Protein AF-A0A9P7K876-F1 (afdb_monomer_lite)

pLDDT: mean 76.87, std 17.09, range [45.78, 97.44]

Organism: NCBI:txid117018

Secondary structure (DSSP, 8-state):
--PPPPP-PPPP-----PPPTHHHHHHHHHHHHHHHHHHHHHHHHHHHHHHHHHHHHHHHHHHHHHT----PPPPP---------------------TTTTTTTTTS------TTTHHHHHHHHHHHHHHS-TTTSSSHHHHHHHHHHT--STHHHHHHHHHHHH-GGG-SSHHHHHHHHHHHHS---HHHHHHHHHHHHTT-

Foldseek 3Di:
DDDDDDDDDDDDDPPPDDPDPVVVVVVVVVVVVVVVVVVVVVVVVVVVVVVVVVVVVVVVVVVVVVVPDDDDDDDDDDDDDDDDDDDPDPPPPDPDPPPVCVVLVPLDLPAQALVCLVVLVVSLVVVCVPDDCVQPVDQLSSQVVSLVSPPDDPSVVVSVVCVVVDSVVAPHNVSVSVVSCVVSNPVPVVVVVVVVVVVVVVD

Structure (mmCIF, N/CA/C/O backbone):
data_AF-A0A9P7K876-F1
#
_entry.id   AF-A0A9P7K876-F1
#
loop_
_atom_site.group_PDB
_atom_site.id
_atom_site.type_symbol
_atom_site.label_atom_id
_atom_site.label_alt_id
_atom_site.label_comp_id
_atom_site.label_asym_id
_atom_site.label_entity_id
_atom_site.label_seq_id
_atom_site.pdbx_PDB_ins_code
_atom_site.Cartn_x
_atom_site.Cartn_y
_atom_site.Cartn_z
_atom_site.occupancy
_atom_site.B_iso_or_equiv
_atom_site.auth_seq_id
_atom_site.auth_comp_id
_atom_site.auth_asym_id
_atom_site.auth_atom_id
_atom_site.pdbx_PDB_model_num
ATOM 1 N N . MET A 1 1 ? 46.609 4.537 -65.372 1.00 50.66 1 MET A N 1
ATOM 2 C CA . MET A 1 1 ? 45.183 4.155 -65.436 1.00 50.66 1 MET A CA 1
ATOM 3 C C . MET A 1 1 ? 44.858 3.323 -64.207 1.00 50.66 1 MET A C 1
ATOM 5 O O . MET A 1 1 ? 45.493 2.292 -64.030 1.00 50.66 1 MET A O 1
ATOM 9 N N . PRO A 1 2 ? 43.969 3.806 -63.329 1.00 48.28 2 PRO A N 1
ATOM 10 C CA . PRO A 1 2 ? 42.896 2.932 -62.858 1.00 48.28 2 PRO A CA 1
ATOM 11 C C . PRO A 1 2 ? 41.516 3.607 -62.871 1.00 48.28 2 PRO A C 1
ATOM 13 O O . PRO A 1 2 ? 41.385 4.803 -63.116 1.00 48.28 2 PRO A O 1
ATOM 16 N N . ALA A 1 3 ? 40.509 2.753 -62.711 1.00 50.06 3 ALA A N 1
ATOM 17 C CA . ALA A 1 3 ? 39.148 2.865 -63.202 1.00 50.06 3 ALA A CA 1
ATOM 18 C C . ALA A 1 3 ? 38.227 3.834 -62.446 1.00 50.06 3 ALA A C 1
ATOM 20 O O . ALA A 1 3 ? 38.342 4.066 -61.247 1.00 50.06 3 ALA A O 1
ATOM 21 N N . ASN A 1 4 ? 37.268 4.313 -63.234 1.00 52.28 4 ASN A N 1
ATOM 22 C CA . ASN A 1 4 ? 36.068 5.069 -62.907 1.00 52.28 4 ASN A CA 1
ATOM 23 C C . ASN A 1 4 ? 35.190 4.369 -61.839 1.00 52.28 4 ASN A C 1
ATOM 25 O O . ASN A 1 4 ? 35.078 3.140 -61.871 1.00 52.28 4 ASN A O 1
ATOM 29 N N . PRO A 1 5 ? 34.501 5.122 -60.963 1.00 63.25 5 PRO A N 1
ATOM 30 C CA . PRO A 1 5 ? 33.480 4.590 -60.063 1.00 63.25 5 PRO A CA 1
ATOM 31 C C . PRO A 1 5 ? 32.187 4.242 -60.821 1.00 63.25 5 PRO A C 1
ATOM 33 O O . PRO A 1 5 ? 31.779 4.957 -61.737 1.00 63.25 5 PRO A O 1
ATOM 36 N N . SER A 1 6 ? 31.538 3.139 -60.434 1.00 59.31 6 SER A N 1
ATOM 37 C CA . SER A 1 6 ? 30.211 2.760 -60.945 1.00 59.31 6 SER A CA 1
ATOM 38 C C . SER A 1 6 ? 29.076 3.393 -60.128 1.00 59.31 6 SER A C 1
ATOM 40 O O . SER A 1 6 ? 29.271 3.661 -58.940 1.00 59.31 6 SER A O 1
ATOM 42 N N . PRO A 1 7 ? 27.900 3.629 -60.742 1.00 61.78 7 PRO A N 1
ATOM 43 C CA . PRO A 1 7 ? 26.868 4.509 -60.217 1.00 61.78 7 PRO A CA 1
ATOM 44 C C . PRO A 1 7 ? 25.672 3.768 -59.594 1.00 61.78 7 PRO A C 1
ATOM 46 O O . PRO A 1 7 ? 25.288 2.684 -60.022 1.00 61.78 7 PRO A O 1
ATOM 49 N N . SER A 1 8 ? 25.045 4.467 -58.646 1.00 55.16 8 SER A N 1
ATOM 50 C CA . SER A 1 8 ? 23.591 4.593 -58.465 1.00 55.16 8 SER A CA 1
ATOM 51 C C . SER A 1 8 ? 22.750 3.338 -58.203 1.00 55.16 8 SER A C 1
ATOM 53 O O . SER A 1 8 ? 22.217 2.711 -59.115 1.00 55.16 8 SER A O 1
ATOM 55 N N . THR A 1 9 ? 22.453 3.116 -56.922 1.00 67.69 9 THR A N 1
ATOM 56 C CA . THR A 1 9 ? 21.212 2.461 -56.483 1.00 67.69 9 THR A CA 1
ATOM 57 C C . THR A 1 9 ? 20.106 3.526 -56.386 1.00 67.69 9 THR A C 1
ATOM 59 O O . THR A 1 9 ? 20.330 4.551 -55.735 1.00 67.69 9 THR A O 1
ATOM 62 N N . PRO A 1 10 ? 18.930 3.349 -57.014 1.00 60.34 10 PRO A N 1
ATOM 63 C CA . PRO A 1 10 ? 17.834 4.304 -56.898 1.00 60.34 10 PRO A CA 1
ATOM 64 C C . PRO A 1 10 ? 17.203 4.213 -55.502 1.00 60.34 10 PRO A C 1
ATOM 66 O O . PRO A 1 10 ? 16.763 3.147 -55.072 1.00 60.34 10 PRO A O 1
ATOM 69 N N . MET A 1 11 ? 17.174 5.347 -54.798 1.00 57.00 11 MET A N 1
ATOM 70 C CA . MET A 1 11 ? 16.378 5.547 -53.588 1.00 57.00 11 MET A CA 1
ATOM 71 C C . MET A 1 11 ? 14.902 5.312 -53.920 1.00 57.00 11 MET A C 1
ATOM 73 O O . MET A 1 11 ? 14.339 5.989 -54.778 1.00 57.00 11 MET A O 1
ATOM 77 N N . ALA A 1 12 ? 14.293 4.346 -53.237 1.00 57.62 12 ALA A N 1
ATOM 78 C CA . ALA A 1 12 ? 12.853 4.175 -53.226 1.00 57.62 12 ALA A CA 1
ATOM 79 C C . ALA A 1 12 ? 12.213 5.384 -52.529 1.00 57.62 12 ALA A C 1
ATOM 81 O O . ALA A 1 12 ? 12.561 5.722 -51.399 1.00 57.62 12 ALA A O 1
ATOM 82 N N . ASP A 1 13 ? 11.303 6.024 -53.251 1.00 53.28 13 ASP A N 1
ATOM 83 C CA . ASP A 1 13 ? 10.469 7.142 -52.832 1.00 53.28 13 ASP A CA 1
ATOM 84 C C . ASP A 1 13 ? 9.472 6.661 -51.755 1.00 53.28 13 ASP A C 1
ATOM 86 O O . ASP A 1 13 ? 8.614 5.822 -52.059 1.00 53.28 13 ASP A O 1
ATOM 90 N N . PRO A 1 14 ? 9.564 7.106 -50.486 1.00 60.50 14 PRO A N 1
ATOM 91 C CA . PRO A 1 14 ? 8.547 6.800 -49.500 1.00 60.50 14 PRO A CA 1
ATOM 92 C C . PRO A 1 14 ? 7.361 7.719 -49.776 1.00 60.50 14 PRO A C 1
ATOM 94 O O . PRO A 1 14 ? 7.312 8.866 -49.333 1.00 60.50 14 PRO A O 1
ATOM 97 N N . THR A 1 15 ? 6.390 7.198 -50.522 1.00 55.06 15 THR A N 1
ATOM 98 C CA . THR A 1 15 ? 5.089 7.835 -50.703 1.00 55.06 15 THR A CA 1
ATOM 99 C C . THR A 1 15 ? 4.467 8.035 -49.320 1.00 55.06 15 THR A C 1
ATOM 101 O O . THR A 1 15 ? 3.945 7.107 -48.703 1.00 55.06 15 THR A O 1
ATOM 104 N N . LEU A 1 16 ? 4.594 9.260 -48.812 1.00 48.12 16 LEU A N 1
ATOM 105 C CA . LEU A 1 16 ? 4.068 9.719 -47.538 1.00 48.12 16 LEU A CA 1
ATOM 106 C C . LEU A 1 16 ? 2.538 9.631 -47.605 1.00 48.12 16 LEU A C 1
ATOM 108 O O . LEU A 1 16 ? 1.862 10.519 -48.127 1.00 48.12 16 LEU A O 1
ATOM 112 N N . ALA A 1 17 ? 1.987 8.517 -47.125 1.00 57.12 17 ALA A N 1
ATOM 113 C CA . ALA A 1 17 ? 0.556 8.348 -46.961 1.00 57.12 17 ALA A CA 1
ATOM 114 C C . ALA A 1 17 ? 0.057 9.420 -45.983 1.00 57.12 17 ALA A C 1
ATOM 116 O O . ALA A 1 17 ? 0.370 9.401 -44.794 1.00 57.12 17 ALA A O 1
ATOM 117 N N . LYS A 1 18 ? -0.697 10.387 -46.510 1.00 52.25 18 LYS A N 1
ATOM 118 C CA . LYS A 1 18 ? -1.357 11.435 -45.732 1.00 52.25 18 LYS A CA 1
ATOM 119 C C . LYS A 1 18 ? -2.275 10.762 -44.697 1.00 52.25 18 LYS A C 1
ATOM 121 O O . LYS A 1 18 ? -3.202 10.061 -45.112 1.00 52.25 18 LYS A O 1
ATOM 126 N N . PRO A 1 19 ? -2.043 10.928 -43.382 1.00 51.62 19 PRO A N 1
ATOM 127 C CA . PRO A 1 19 ? -2.882 10.298 -42.375 1.00 51.62 19 PRO A CA 1
ATOM 128 C C . PRO A 1 19 ? -4.319 10.813 -42.500 1.00 51.62 19 PRO A C 1
ATOM 130 O O . PRO A 1 19 ? -4.571 12.008 -42.661 1.00 51.62 19 PRO A O 1
ATOM 133 N N . SER A 1 20 ? -5.254 9.865 -42.487 1.00 55.47 20 SER A N 1
ATOM 134 C CA . SER A 1 20 ? -6.693 10.091 -42.584 1.00 55.47 20 SER A CA 1
ATOM 135 C C . SER A 1 20 ? -7.169 11.066 -41.500 1.00 55.47 20 SER A C 1
ATOM 137 O O . SER A 1 20 ? -6.994 10.826 -40.305 1.00 55.47 20 SER A O 1
ATOM 139 N N . SER A 1 21 ? -7.804 12.154 -41.940 1.00 58.53 21 SER A N 1
ATOM 140 C CA . SER A 1 21 ? -8.267 13.291 -41.131 1.00 58.53 21 SER A CA 1
ATOM 141 C C . SER A 1 21 ? -9.242 12.930 -39.997 1.00 58.53 21 SER A C 1
ATOM 143 O O . SER A 1 21 ? -9.485 13.764 -39.137 1.00 58.53 21 SER A O 1
ATOM 145 N N . GLY A 1 22 ? -9.785 11.707 -39.954 1.00 59.81 22 GLY A N 1
ATOM 146 C CA . GLY A 1 22 ? -10.747 11.282 -38.928 1.00 59.81 22 GLY A CA 1
ATOM 147 C C . GLY A 1 22 ? -10.134 10.796 -37.607 1.00 59.81 22 GLY A C 1
ATOM 148 O O . GLY A 1 22 ? -10.858 10.625 -36.629 1.00 59.81 22 GLY A O 1
ATOM 149 N N . SER A 1 23 ? -8.816 10.560 -37.548 1.00 61.31 23 SER A N 1
ATOM 150 C CA . SER A 1 23 ? -8.158 10.113 -36.306 1.00 61.31 23 SER A CA 1
ATOM 151 C C . SER A 1 23 ? -7.912 11.258 -35.319 1.00 61.31 23 SER A C 1
ATOM 153 O O . SER A 1 23 ? -7.862 11.021 -34.114 1.00 61.31 23 SER A O 1
ATOM 155 N N . SER A 1 24 ? -7.764 12.491 -35.815 1.00 72.56 24 SER A N 1
ATOM 156 C CA . SER A 1 24 ? -7.455 13.650 -34.971 1.00 72.56 24 SER A CA 1
ATOM 157 C C . SER A 1 24 ? -8.668 14.118 -34.162 1.00 72.56 24 SER A C 1
ATOM 159 O O . SER A 1 24 ? -8.501 14.515 -33.015 1.00 72.56 24 SER A O 1
ATOM 161 N N . ASP A 1 25 ? -9.882 14.023 -34.712 1.00 82.44 25 ASP A N 1
ATOM 162 C CA . ASP A 1 25 ? -11.104 14.473 -34.027 1.00 82.44 25 ASP A CA 1
ATOM 163 C C . ASP A 1 25 ? -11.436 13.621 -32.795 1.00 82.44 25 ASP A C 1
ATOM 165 O O . ASP A 1 25 ? -11.847 14.146 -31.763 1.00 82.44 25 ASP A O 1
ATOM 169 N N . LYS A 1 26 ? -11.202 12.305 -32.862 1.00 83.81 26 LYS A N 1
ATOM 170 C CA . LYS A 1 26 ? -11.415 11.405 -31.715 1.00 83.81 26 LYS A CA 1
ATOM 171 C C . LYS A 1 26 ? -10.420 11.663 -30.586 1.00 83.81 26 LYS A C 1
ATOM 173 O O . LYS A 1 26 ? -10.800 11.603 -29.421 1.00 83.81 26 LYS A O 1
ATOM 178 N N . ALA A 1 27 ? -9.166 11.963 -30.928 1.00 82.00 27 ALA A N 1
ATOM 179 C CA . ALA A 1 27 ? -8.147 12.315 -29.944 1.00 82.00 27 ALA A CA 1
ATOM 180 C C . ALA A 1 27 ? -8.507 13.622 -29.220 1.00 82.00 27 ALA A C 1
ATOM 182 O O . ALA A 1 27 ? -8.431 13.685 -27.996 1.00 82.00 27 ALA A O 1
ATOM 183 N N . TRP A 1 28 ? -8.992 14.626 -29.958 1.00 85.19 28 TRP A N 1
ATOM 184 C CA . TRP A 1 28 ? -9.477 15.875 -29.369 1.00 85.19 28 TRP A CA 1
ATOM 185 C C . TRP A 1 28 ? -10.688 15.672 -28.457 1.00 85.19 28 TRP A C 1
ATOM 187 O O . TRP A 1 28 ? -10.707 16.207 -27.353 1.00 85.19 28 TRP A O 1
ATOM 197 N N . GLN A 1 29 ? -11.665 14.854 -28.860 1.00 91.50 29 GLN A N 1
ATOM 198 C CA . GLN A 1 29 ? -12.810 14.525 -28.001 1.00 91.50 29 GLN A CA 1
ATOM 199 C C . GLN A 1 29 ? -12.387 13.811 -26.709 1.00 91.50 29 GLN A C 1
ATOM 201 O O . GLN A 1 29 ? -12.929 14.108 -25.647 1.00 91.50 29 GLN A O 1
ATOM 206 N N . HIS A 1 30 ? -11.398 12.915 -26.778 1.00 85.06 30 HIS A N 1
ATOM 207 C CA . HIS A 1 30 ? -10.848 12.256 -25.592 1.00 85.06 30 HIS A CA 1
ATOM 208 C C . HIS A 1 30 ? -10.165 13.237 -24.637 1.00 85.06 30 HIS A C 1
ATOM 210 O O . HIS A 1 30 ? -10.374 13.142 -23.431 1.00 85.06 30 HIS A O 1
ATOM 216 N N . LEU A 1 31 ? -9.384 14.190 -25.154 1.00 88.00 31 LEU A N 1
ATOM 217 C CA . LEU A 1 31 ? -8.730 15.204 -24.321 1.00 88.00 31 LEU A CA 1
ATOM 218 C C . LEU A 1 31 ? -9.750 16.084 -23.590 1.00 88.00 31 LEU A C 1
ATOM 220 O O . LEU A 1 31 ? -9.612 16.301 -22.390 1.00 88.00 31 LEU A O 1
ATOM 224 N N . VAL A 1 32 ? -10.812 16.509 -24.280 1.00 93.44 32 VAL A N 1
ATOM 225 C CA . VAL A 1 32 ? -11.899 17.291 -23.668 1.00 93.44 32 VAL A CA 1
ATOM 226 C C . VAL A 1 32 ? -12.630 16.484 -22.588 1.00 93.44 32 VAL A C 1
ATOM 228 O O . VAL A 1 32 ? -12.950 17.017 -21.531 1.00 93.44 32 VAL A O 1
ATOM 231 N N . ALA A 1 33 ? -12.863 15.187 -22.812 1.00 91.88 33 ALA A N 1
ATOM 232 C CA . ALA A 1 33 ? -13.479 14.322 -21.806 1.00 91.88 33 ALA A CA 1
ATOM 233 C C . ALA A 1 33 ? -12.597 14.154 -20.555 1.00 91.88 33 ALA A C 1
ATOM 235 O O . ALA A 1 33 ? -13.112 14.127 -19.439 1.00 91.88 33 ALA A O 1
ATOM 236 N N . ILE A 1 34 ? -11.273 14.072 -20.725 1.00 89.25 34 ILE A N 1
ATOM 237 C CA . ILE A 1 34 ? -10.325 14.009 -19.604 1.00 89.25 34 ILE A CA 1
ATOM 238 C C . ILE A 1 34 ? -10.363 15.313 -18.798 1.00 89.25 34 ILE A C 1
ATOM 240 O O . ILE A 1 34 ? -10.452 15.262 -17.575 1.00 89.25 34 ILE A O 1
ATOM 244 N N . GLU A 1 35 ? -10.348 16.469 -19.463 1.00 92.25 35 GLU A N 1
ATOM 245 C CA . GLU A 1 35 ? -10.428 17.775 -18.798 1.00 92.25 35 GLU A CA 1
ATOM 246 C C . GLU A 1 35 ? -11.730 17.928 -17.996 1.00 92.25 35 GLU A C 1
ATOM 248 O O . GLU A 1 35 ? -11.702 18.346 -16.837 1.00 92.25 35 GLU A O 1
ATOM 253 N N . GLN A 1 36 ? -12.858 17.490 -18.564 1.00 93.50 36 GLN A N 1
ATOM 254 C CA . GLN A 1 36 ? -14.143 17.491 -17.868 1.00 93.50 36 GLN A CA 1
ATOM 255 C C . GLN A 1 36 ? -14.122 16.587 -16.623 1.00 93.50 36 GLN A C 1
ATOM 257 O O . GLN A 1 36 ? -14.559 17.013 -15.555 1.00 93.50 36 GLN A O 1
ATOM 262 N N . ASN A 1 37 ? -13.548 15.382 -16.725 1.00 91.88 37 ASN A N 1
ATOM 263 C CA . ASN A 1 37 ? -13.410 14.472 -15.584 1.00 91.88 37 ASN A CA 1
ATOM 264 C C . ASN A 1 37 ? -12.551 15.073 -14.461 1.00 91.88 37 ASN A C 1
ATOM 266 O O . ASN A 1 37 ? -12.882 14.915 -13.286 1.00 91.88 37 ASN A O 1
ATOM 270 N N . PHE A 1 38 ? -11.466 15.778 -14.800 1.00 92.75 38 PHE A N 1
ATOM 271 C CA . PHE A 1 38 ? -10.642 16.476 -13.810 1.00 92.75 38 PHE A CA 1
ATOM 272 C C . PHE A 1 38 ? -11.420 17.586 -13.101 1.00 92.75 38 PHE A C 1
ATOM 274 O O . PHE A 1 38 ? -11.319 17.726 -11.881 1.00 92.75 38 PHE A O 1
ATOM 281 N N . GLN A 1 39 ? -12.225 18.348 -13.843 1.00 92.88 39 GLN A N 1
ATOM 282 C CA . GLN A 1 39 ? -13.047 19.402 -13.261 1.00 92.88 39 GLN A CA 1
ATOM 283 C C . GLN A 1 39 ? -14.122 18.835 -12.323 1.00 92.88 39 GLN A C 1
ATOM 285 O O . GLN A 1 39 ? -14.342 19.374 -11.236 1.00 92.88 39 GLN A O 1
ATOM 290 N N . ASP A 1 40 ? -14.759 17.729 -12.706 1.00 92.31 40 ASP A N 1
ATOM 291 C CA . ASP A 1 40 ? -15.761 17.057 -11.880 1.00 92.31 40 ASP A CA 1
ATOM 292 C C . ASP A 1 40 ? -15.139 16.474 -10.602 1.00 92.31 40 ASP A C 1
ATOM 294 O O . ASP A 1 40 ? -15.709 16.615 -9.516 1.00 92.31 40 ASP A O 1
ATOM 298 N N . LEU A 1 41 ? -13.932 15.907 -10.698 1.00 92.69 41 LEU A N 1
ATOM 299 C CA . LEU A 1 41 ? -13.184 15.414 -9.541 1.00 92.69 41 LEU A CA 1
ATOM 300 C C . LEU A 1 41 ? -12.803 16.549 -8.579 1.00 92.69 41 LEU A C 1
ATOM 302 O O . LEU A 1 41 ? -12.988 16.415 -7.368 1.00 92.69 41 LEU A O 1
ATOM 306 N N . ALA A 1 42 ? -12.345 17.691 -9.099 1.00 91.25 42 ALA A N 1
ATOM 307 C CA . ALA A 1 42 ? -12.027 18.867 -8.287 1.00 91.25 42 ALA A CA 1
ATOM 308 C C . ALA A 1 42 ? -13.266 19.414 -7.550 1.00 91.25 42 ALA A C 1
ATOM 310 O O . ALA A 1 42 ? -13.200 19.783 -6.370 1.00 91.25 42 ALA A O 1
ATOM 311 N N . ASN A 1 43 ? -14.423 19.415 -8.217 1.00 93.00 43 ASN A N 1
ATOM 312 C CA . ASN A 1 43 ? -15.691 19.811 -7.608 1.00 93.00 43 ASN A CA 1
ATOM 313 C C . ASN A 1 43 ? -16.109 18.831 -6.498 1.00 93.00 43 ASN A C 1
ATOM 315 O O . ASN A 1 43 ? -16.509 19.262 -5.413 1.00 93.00 43 ASN A O 1
ATOM 319 N N . ALA A 1 44 ? -15.970 17.522 -6.735 1.00 90.62 44 ALA A N 1
ATOM 320 C CA . ALA A 1 44 ? -16.266 16.493 -5.741 1.00 90.62 44 ALA A CA 1
ATOM 321 C C . ALA A 1 44 ? -15.358 16.614 -4.505 1.00 90.62 44 ALA A C 1
ATOM 323 O O . ALA A 1 44 ? -15.854 16.593 -3.378 1.00 90.62 44 ALA A O 1
ATOM 324 N N . GLN A 1 45 ? -14.054 16.832 -4.705 1.00 90.06 45 GLN A N 1
ATOM 325 C CA . GLN A 1 45 ? -13.088 17.026 -3.621 1.00 90.06 45 GLN A CA 1
ATOM 326 C C . GLN A 1 45 ? -13.401 18.273 -2.781 1.00 90.06 45 GLN A C 1
ATOM 328 O O . GLN A 1 45 ? -13.293 18.260 -1.548 1.00 90.06 45 GLN A O 1
ATOM 333 N N . THR A 1 46 ? -13.829 19.355 -3.434 1.00 92.38 46 THR A N 1
ATOM 334 C CA . THR A 1 46 ? -14.260 20.577 -2.744 1.00 92.38 46 THR A CA 1
ATOM 335 C C . THR A 1 46 ? -15.480 20.290 -1.869 1.00 92.38 46 THR A C 1
ATOM 337 O O . THR A 1 46 ? -15.473 20.623 -0.684 1.00 92.38 46 THR A O 1
ATOM 340 N N . ALA A 1 47 ? -16.484 19.587 -2.403 1.00 92.38 47 ALA A N 1
ATOM 341 C CA . ALA A 1 47 ? -17.688 19.226 -1.658 1.00 92.38 47 ALA A CA 1
ATOM 342 C C . ALA A 1 47 ? -17.381 18.344 -0.434 1.00 92.38 47 ALA A C 1
ATOM 344 O O . ALA A 1 47 ? -17.892 18.606 0.657 1.00 92.38 47 ALA A O 1
ATOM 345 N N . THR A 1 48 ? -16.505 17.342 -0.577 1.00 90.31 48 THR A N 1
ATOM 346 C CA . THR A 1 48 ? -16.087 16.497 0.553 1.00 90.31 48 THR A CA 1
ATOM 347 C C . THR A 1 48 ? -15.332 17.291 1.611 1.00 90.31 48 THR A C 1
ATOM 349 O O . THR A 1 48 ? -15.558 17.095 2.802 1.00 90.31 48 THR A O 1
ATOM 352 N N . THR A 1 49 ? -14.479 18.230 1.198 1.00 91.19 49 THR A N 1
ATOM 353 C CA . THR A 1 49 ? -13.713 19.065 2.133 1.00 91.19 49 THR A CA 1
ATOM 354 C C . THR A 1 49 ? -14.639 19.969 2.944 1.00 91.19 49 THR A C 1
ATOM 356 O O . THR A 1 49 ? -14.497 20.062 4.162 1.00 91.19 49 THR A O 1
ATOM 359 N N . THR A 1 50 ? -15.636 20.582 2.299 1.00 93.00 50 THR A N 1
ATOM 360 C CA . THR A 1 50 ? -16.647 21.392 2.992 1.00 93.00 50 THR A CA 1
ATOM 361 C C . THR A 1 50 ? -17.472 20.553 3.968 1.00 93.00 50 THR A C 1
ATOM 363 O O . THR A 1 50 ? -17.698 20.988 5.094 1.00 93.00 50 THR A O 1
ATOM 366 N N . ALA A 1 51 ? -17.868 19.333 3.589 1.00 91.38 51 ALA A N 1
ATOM 367 C CA . ALA A 1 51 ? -18.606 18.437 4.480 1.00 91.38 51 ALA A CA 1
ATOM 368 C C . ALA A 1 51 ? -17.788 18.043 5.726 1.00 91.38 51 ALA A C 1
ATOM 370 O O . ALA A 1 51 ? -18.314 18.036 6.837 1.00 91.38 51 ALA A O 1
ATOM 371 N N . ILE A 1 52 ? -16.490 17.763 5.563 1.00 91.25 52 ILE A N 1
ATOM 372 C CA . ILE A 1 52 ? -15.589 17.452 6.685 1.00 91.25 52 ILE A CA 1
ATOM 373 C C . ILE A 1 52 ? -15.439 18.662 7.617 1.00 91.25 52 ILE A C 1
ATOM 375 O O . ILE A 1 52 ? -15.469 18.508 8.840 1.00 91.25 52 ILE A O 1
ATOM 379 N N . GLN A 1 53 ? -15.302 19.869 7.061 1.00 91.50 53 GLN A N 1
ATOM 380 C CA . GLN A 1 53 ? -15.214 21.094 7.858 1.00 91.50 53 GLN A CA 1
ATOM 381 C C . GLN A 1 53 ? -16.494 21.341 8.664 1.00 91.50 53 GLN A C 1
ATOM 383 O O . GLN A 1 53 ? -16.402 21.681 9.842 1.00 91.50 53 GLN A O 1
ATOM 388 N N . ASP A 1 54 ? -17.670 21.114 8.074 1.00 92.94 54 ASP A N 1
ATOM 389 C CA . ASP A 1 54 ? -18.951 21.277 8.770 1.00 92.94 54 ASP A CA 1
ATOM 390 C C . ASP A 1 54 ? -19.104 20.278 9.929 1.00 92.94 54 ASP A C 1
ATOM 392 O O . ASP A 1 54 ? -19.423 20.662 11.054 1.00 92.94 54 ASP A O 1
ATOM 396 N N . LEU A 1 55 ? -18.756 19.005 9.704 1.00 92.75 55 LEU A N 1
ATOM 397 C CA . LEU A 1 55 ? -18.737 17.992 10.766 1.00 92.75 55 LEU A CA 1
ATOM 398 C C . LEU A 1 55 ? -17.758 18.348 11.892 1.00 92.75 55 LEU A C 1
ATOM 400 O O . LEU A 1 55 ? -18.055 18.133 13.068 1.00 92.75 55 LEU A O 1
ATOM 404 N N . THR A 1 56 ? -16.603 18.916 11.544 1.00 92.81 56 THR A N 1
ATOM 405 C CA . THR A 1 56 ? -15.606 19.354 12.530 1.00 92.81 56 THR A CA 1
ATOM 406 C C . THR A 1 56 ? -16.166 20.463 13.425 1.00 92.81 56 THR A C 1
ATOM 408 O O . THR A 1 56 ? -15.993 20.411 14.643 1.00 92.81 56 THR A O 1
ATOM 411 N N . TRP A 1 57 ? -16.890 21.428 12.850 1.00 91.44 57 TRP A N 1
ATOM 412 C CA . TRP A 1 57 ? -17.566 22.477 13.617 1.00 91.44 57 TRP A CA 1
ATOM 413 C C . TRP A 1 57 ? -18.672 21.926 14.521 1.00 91.44 57 TRP A C 1
ATOM 415 O O . TRP A 1 57 ? -18.722 22.275 15.700 1.00 91.44 57 TRP A O 1
ATOM 425 N N . GLN A 1 58 ? -19.498 21.000 14.026 1.00 90.75 58 GLN A N 1
ATOM 426 C CA . GLN A 1 58 ? -20.557 20.375 14.831 1.00 90.75 58 GLN A CA 1
ATOM 427 C C . GLN A 1 58 ? -20.002 19.614 16.048 1.00 90.75 58 GLN A C 1
ATOM 429 O O . GLN A 1 58 ? -20.584 19.653 17.135 1.00 90.75 58 GLN A O 1
ATOM 434 N N . LEU A 1 59 ? -18.856 18.944 15.896 1.00 90.50 59 LEU A N 1
ATOM 435 C CA . LEU A 1 59 ? -18.184 18.260 17.004 1.00 90.50 59 LEU A CA 1
ATOM 436 C C . LEU A 1 59 ? -17.632 19.240 18.049 1.00 90.50 59 LEU A C 1
ATOM 438 O O . LEU A 1 59 ? -17.714 18.959 19.248 1.00 90.50 59 LEU A O 1
ATOM 442 N N . ALA A 1 60 ? -17.108 20.392 17.622 1.00 88.56 60 ALA A N 1
ATOM 443 C CA . ALA A 1 60 ? -16.628 21.432 18.533 1.00 88.56 60 ALA A CA 1
ATOM 444 C C . ALA A 1 60 ? -17.771 22.037 19.375 1.00 88.56 60 ALA A C 1
ATOM 446 O O . ALA A 1 60 ? -17.614 22.242 20.586 1.00 88.56 60 ALA A O 1
ATOM 447 N N . ASP A 1 61 ? -18.943 22.247 18.773 1.00 86.25 61 ASP A N 1
ATOM 448 C CA . ASP A 1 61 ? -20.132 22.735 19.480 1.00 86.25 61 ASP A CA 1
ATOM 449 C C . ASP A 1 61 ? -20.649 21.714 20.507 1.00 86.25 61 ASP A C 1
ATOM 451 O O . ASP A 1 61 ? -20.944 22.070 21.653 1.00 86.25 61 ASP A O 1
ATOM 455 N N . LEU A 1 62 ? -20.682 20.424 20.151 1.00 83.75 62 LEU A N 1
ATOM 456 C CA . LEU A 1 62 ? -21.058 19.344 21.072 1.00 83.75 62 LEU A CA 1
ATOM 457 C C . LEU A 1 62 ? -20.097 19.225 22.262 1.00 83.75 62 LEU A C 1
ATOM 459 O O . LEU A 1 62 ? -20.543 19.065 23.401 1.00 83.75 62 LEU A O 1
ATOM 463 N N . ALA A 1 63 ? -18.789 19.341 22.023 1.00 83.56 63 ALA A N 1
ATOM 464 C CA . ALA A 1 63 ? -17.789 19.331 23.090 1.00 83.56 63 ALA A CA 1
ATOM 465 C C . ALA A 1 63 ? -17.990 20.503 24.070 1.00 83.56 63 ALA A C 1
ATOM 467 O O . ALA A 1 63 ? -17.878 20.336 25.287 1.00 83.56 63 ALA A O 1
ATOM 468 N N . THR A 1 64 ? -18.357 21.676 23.550 1.00 79.56 64 THR A N 1
ATOM 469 C CA . THR A 1 64 ? -18.636 22.872 24.359 1.00 79.56 64 THR A CA 1
ATOM 470 C C . THR A 1 64 ? -19.921 22.717 25.184 1.00 79.56 64 THR A C 1
ATOM 472 O O . THR A 1 64 ? -19.959 23.094 26.360 1.00 79.56 64 THR A O 1
ATOM 475 N N . ALA A 1 65 ? -20.958 22.097 24.612 1.00 77.31 65 ALA A N 1
ATOM 476 C CA . ALA A 1 65 ? -22.204 21.803 25.319 1.00 77.31 65 ALA A CA 1
ATOM 477 C C . ALA A 1 65 ? -22.000 20.818 26.487 1.00 77.31 65 ALA A C 1
ATOM 479 O O . ALA A 1 65 ? -22.575 21.008 27.558 1.00 77.31 65 ALA A O 1
ATOM 480 N N . LEU A 1 66 ? -21.144 19.804 26.319 1.00 77.50 66 LEU A N 1
ATOM 481 C CA . LEU A 1 66 ? -20.868 18.795 27.351 1.00 77.50 66 LEU A CA 1
ATOM 482 C C . LEU A 1 66 ? -20.035 19.326 28.528 1.00 77.50 66 LEU A C 1
ATOM 484 O O . LEU A 1 66 ? -20.246 18.897 29.660 1.00 77.50 66 LEU A O 1
ATOM 488 N N . ASN A 1 67 ? -19.134 20.285 28.296 1.00 72.31 67 ASN A N 1
ATOM 489 C CA . ASN A 1 67 ? -18.327 20.896 29.362 1.00 72.31 67 ASN A CA 1
ATOM 490 C C . ASN A 1 67 ? -19.079 21.950 30.190 1.00 72.31 67 ASN A C 1
ATOM 492 O O . ASN A 1 67 ? -18.562 22.439 31.195 1.00 72.31 67 ASN A O 1
ATOM 496 N N . SER A 1 68 ? -20.312 22.281 29.812 1.00 63.06 68 SER A N 1
ATOM 497 C CA . SER A 1 68 ? -21.167 23.204 30.556 1.00 63.06 68 SER A CA 1
ATOM 498 C C . SER A 1 68 ? -21.921 22.481 31.684 1.00 63.06 68 SER A C 1
ATOM 500 O O . SER A 1 68 ? -23.147 22.527 31.760 1.00 63.06 68 SER A O 1
ATOM 502 N N . THR A 1 69 ? -21.209 21.781 32.575 1.00 53.81 69 THR A N 1
ATOM 503 C CA . THR A 1 69 ? -21.808 21.221 33.802 1.00 53.81 69 THR A CA 1
ATOM 504 C C . THR A 1 69 ? -22.112 22.340 34.806 1.00 53.81 69 THR A C 1
ATOM 506 O O . THR A 1 69 ? -21.206 23.102 35.152 1.00 53.81 69 THR A O 1
ATOM 509 N N . PRO A 1 70 ? -23.351 22.453 35.322 1.00 59.69 70 PRO A N 1
ATOM 510 C CA . PRO A 1 70 ? -23.686 23.445 36.335 1.00 59.69 70 PRO A CA 1
ATOM 511 C C . PRO A 1 70 ? -22.947 23.131 37.641 1.00 59.69 70 PRO A C 1
ATOM 513 O O . PRO A 1 70 ? -23.130 22.072 38.240 1.00 59.69 70 PRO A O 1
ATOM 516 N N . THR A 1 71 ? -22.114 24.071 38.086 1.00 53.09 71 THR A N 1
ATOM 517 C CA . THR A 1 71 ? -21.423 24.047 39.379 1.00 53.09 71 THR A CA 1
ATOM 518 C C . THR A 1 71 ? -22.434 23.895 40.518 1.00 53.09 71 THR A C 1
ATOM 520 O O . THR A 1 71 ? -23.149 24.838 40.859 1.00 53.09 71 THR A O 1
ATOM 523 N N . ILE A 1 72 ? -22.499 22.705 41.118 1.00 59.97 72 ILE A N 1
ATOM 524 C CA . ILE A 1 72 ? -23.277 22.446 42.335 1.00 59.97 72 ILE A CA 1
ATOM 525 C C . ILE A 1 72 ? -22.550 23.122 43.517 1.00 59.97 72 ILE A C 1
ATOM 527 O O . ILE A 1 72 ? -21.346 22.906 43.680 1.00 59.97 72 ILE A O 1
ATOM 531 N N . PRO A 1 73 ? -23.225 23.946 44.344 1.00 57.84 73 PRO A N 1
ATOM 532 C CA . PRO A 1 73 ? -22.594 24.596 45.492 1.00 57.84 73 PRO A CA 1
ATOM 533 C C . PRO A 1 73 ? -22.193 23.574 46.576 1.00 57.84 73 PRO A C 1
ATOM 535 O O . PRO A 1 73 ? -22.897 22.582 46.780 1.00 57.84 73 PRO A O 1
ATOM 538 N N . PRO A 1 74 ? -21.077 23.798 47.297 1.00 57.72 74 PRO A N 1
ATOM 539 C CA . PRO A 1 74 ? -20.525 22.818 48.227 1.00 57.72 74 PRO A CA 1
ATOM 540 C C . PRO A 1 74 ? -21.391 22.683 49.486 1.00 57.72 74 PRO A C 1
ATOM 542 O O . PRO A 1 74 ? -21.552 23.631 50.257 1.00 57.72 74 PRO A O 1
ATOM 545 N N . ALA A 1 75 ? -21.919 21.481 49.720 1.00 51.34 75 ALA A N 1
ATOM 546 C CA . ALA A 1 75 ? -22.529 21.105 50.989 1.00 51.34 75 ALA A CA 1
ATOM 547 C C . ALA A 1 75 ? -21.434 20.792 52.024 1.00 51.34 75 ALA A C 1
ATOM 549 O O . ALA A 1 75 ? -20.558 19.959 51.793 1.00 51.34 75 ALA A O 1
ATOM 550 N N . MET A 1 76 ? -21.490 21.468 53.174 1.00 54.81 76 MET A N 1
ATOM 551 C CA . MET A 1 76 ? -20.661 21.180 54.345 1.00 54.81 76 MET A CA 1
ATOM 552 C C . MET A 1 76 ? -21.002 19.791 54.903 1.00 54.81 76 MET A C 1
ATOM 554 O O . MET A 1 76 ? -22.152 19.544 55.262 1.00 54.81 76 MET A O 1
ATOM 558 N N . VAL A 1 77 ? -20.008 18.906 55.028 1.00 48.75 77 VAL A N 1
ATOM 559 C CA . VAL A 1 77 ? -20.149 17.609 55.709 1.00 48.75 77 VAL A CA 1
ATOM 560 C C . VAL A 1 77 ? -19.263 17.595 56.951 1.00 48.75 77 VAL A C 1
ATOM 562 O O . VAL A 1 77 ? -18.050 17.780 56.876 1.00 48.75 77 VAL A O 1
ATOM 565 N N . LEU A 1 78 ? -19.907 17.387 58.099 1.00 48.50 78 LEU A N 1
ATOM 566 C CA . LEU A 1 78 ? -19.317 17.186 59.418 1.00 48.50 78 LEU A CA 1
ATOM 567 C C . LEU A 1 78 ? -19.450 15.705 59.812 1.00 48.50 78 LEU A C 1
ATOM 569 O O . LEU A 1 78 ? -20.495 15.098 59.594 1.00 48.50 78 LEU A O 1
ATOM 573 N N . SER A 1 79 ? -18.422 15.225 60.513 1.00 45.78 79 SER A N 1
ATOM 574 C CA . SER A 1 79 ? -18.355 14.058 61.412 1.00 45.78 79 SER A CA 1
ATOM 575 C C . SER A 1 79 ? -17.924 12.668 60.889 1.00 45.78 79 SER A C 1
ATOM 577 O O . SER A 1 79 ? -18.391 12.219 59.845 1.00 45.78 79 SER A O 1
ATOM 579 N N . PRO A 1 80 ? -17.064 11.954 61.663 1.00 64.00 80 PRO A N 1
ATOM 580 C CA . PRO A 1 80 ? -16.578 10.602 61.367 1.00 64.00 80 PRO A CA 1
ATOM 581 C C . PRO A 1 80 ? -17.187 9.483 62.253 1.00 64.00 80 PRO A C 1
ATOM 583 O O . PRO A 1 80 ? -17.749 9.759 63.312 1.00 64.00 80 PRO A O 1
ATOM 586 N N . ALA A 1 81 ? -16.888 8.230 61.850 1.00 47.41 81 ALA A N 1
ATOM 587 C CA . ALA A 1 81 ? -16.922 6.935 62.578 1.00 47.41 81 ALA A CA 1
ATOM 588 C C . ALA A 1 81 ? -18.168 6.025 62.390 1.00 47.41 81 ALA A C 1
ATOM 590 O O . ALA A 1 81 ? -19.253 6.525 62.117 1.00 47.41 81 ALA A O 1
ATOM 591 N N . PRO A 1 82 ? -18.073 4.702 62.674 1.00 61.56 82 PRO A N 1
ATOM 592 C CA . PRO A 1 82 ? -17.096 3.718 62.180 1.00 61.56 82 PRO A CA 1
ATOM 593 C C . PRO A 1 82 ? -17.748 2.403 61.655 1.00 61.56 82 PRO A C 1
ATOM 595 O O . PRO A 1 82 ? -18.901 2.106 61.938 1.00 61.56 82 PRO A O 1
ATOM 598 N N . ALA A 1 83 ? -16.934 1.582 60.975 1.00 56.75 83 ALA A N 1
ATOM 599 C CA . ALA A 1 83 ? -17.049 0.125 60.784 1.00 56.75 83 ALA A CA 1
ATOM 600 C C . ALA A 1 83 ? -18.324 -0.461 60.131 1.00 56.75 83 ALA A C 1
ATOM 602 O O . ALA A 1 83 ? -19.314 -0.750 60.798 1.00 56.75 83 ALA A O 1
ATOM 603 N N . ALA A 1 84 ? -18.216 -0.826 58.849 1.00 48.56 84 ALA A N 1
ATOM 604 C CA . ALA A 1 84 ? -19.046 -1.867 58.247 1.00 48.56 84 ALA A CA 1
ATOM 605 C C . ALA A 1 84 ? -18.260 -2.637 57.170 1.00 48.56 84 ALA A C 1
ATOM 607 O O . ALA A 1 84 ? -17.747 -2.050 56.224 1.00 48.56 84 ALA A O 1
ATOM 608 N N . VAL A 1 85 ? -18.142 -3.945 57.413 1.00 57.56 85 VAL A N 1
ATOM 609 C CA . VAL A 1 85 ? -18.086 -5.078 56.472 1.00 57.56 85 VAL A CA 1
ATOM 610 C C . VAL A 1 85 ? -17.486 -4.790 55.089 1.00 57.56 85 VAL A C 1
ATOM 612 O O . VAL A 1 85 ? -18.133 -4.249 54.200 1.00 57.56 85 VAL A O 1
ATOM 615 N N . VAL A 1 86 ? -16.247 -5.248 54.906 1.00 57.06 86 VAL A N 1
ATOM 616 C CA . VAL A 1 86 ? -15.562 -5.313 53.611 1.00 57.06 86 VAL A CA 1
ATOM 617 C C . VAL A 1 86 ? -16.181 -6.446 52.788 1.00 57.06 86 VAL A C 1
ATOM 619 O O . VAL A 1 86 ? -15.839 -7.615 52.958 1.00 57.06 86 VAL A O 1
ATOM 622 N N . GLU A 1 87 ? -17.122 -6.092 51.922 1.00 52.69 87 GLU A N 1
ATOM 623 C CA . GLU A 1 87 ? -17.571 -6.916 50.800 1.00 52.69 87 GLU A CA 1
ATOM 624 C C . GLU A 1 87 ? -16.506 -6.834 49.686 1.00 52.69 87 GLU A C 1
ATOM 626 O O . GLU A 1 87 ? -16.058 -5.728 49.361 1.00 52.69 87 GLU A O 1
ATOM 631 N N . PRO A 1 88 ? -16.024 -7.958 49.121 1.00 57.19 88 PRO A N 1
ATOM 632 C CA . PRO A 1 88 ? -15.015 -7.916 48.073 1.00 57.19 88 PRO A CA 1
ATOM 633 C C . PRO A 1 88 ? -15.650 -7.376 46.789 1.00 57.19 88 PRO A C 1
ATOM 635 O O . PRO A 1 88 ? -16.444 -8.050 46.135 1.00 57.19 88 PRO A O 1
ATOM 638 N N . ALA A 1 89 ? -15.296 -6.138 46.448 1.00 56.00 89 ALA A N 1
ATOM 639 C CA . ALA A 1 89 ? -15.679 -5.491 45.203 1.00 56.00 89 ALA A CA 1
ATOM 640 C C . ALA A 1 89 ? -15.304 -6.368 43.990 1.00 56.00 89 ALA A C 1
ATOM 642 O O . ALA A 1 89 ? -14.227 -6.976 43.994 1.00 56.00 89 ALA A O 1
ATOM 643 N N . PRO A 1 90 ? -16.136 -6.416 42.932 1.00 58.72 90 PRO A N 1
ATOM 644 C CA . PRO A 1 90 ? -15.753 -7.060 41.688 1.00 58.72 90 PRO A CA 1
ATOM 645 C C . PRO A 1 90 ? -14.513 -6.348 41.154 1.00 58.72 90 PRO A C 1
ATOM 647 O O . PRO A 1 90 ? -14.532 -5.150 40.870 1.00 58.72 90 PRO A O 1
ATOM 650 N N . THR A 1 91 ? -13.415 -7.093 41.068 1.00 59.41 91 THR A N 1
ATOM 651 C CA . THR A 1 91 ? -12.187 -6.663 40.414 1.00 59.41 91 THR A CA 1
ATOM 652 C C . THR A 1 91 ? -12.533 -6.308 38.973 1.00 59.41 91 THR A C 1
ATOM 654 O O . THR A 1 91 ? -12.699 -7.183 38.128 1.00 59.41 91 THR A O 1
ATOM 657 N N . VAL A 1 92 ? -12.695 -5.012 38.708 1.00 57.62 92 VAL A N 1
ATOM 658 C CA . VAL A 1 92 ? -12.677 -4.453 37.359 1.00 57.62 92 VAL A CA 1
ATOM 659 C C . VAL A 1 92 ? -11.333 -4.870 36.784 1.00 57.62 92 VAL A C 1
ATOM 661 O O . VAL A 1 92 ? -10.293 -4.419 37.265 1.00 57.62 92 VAL A O 1
ATOM 664 N N . ALA A 1 93 ? -11.359 -5.814 35.843 1.00 54.94 93 ALA A N 1
ATOM 665 C CA . ALA A 1 93 ? -10.175 -6.250 35.126 1.00 54.94 93 ALA A CA 1
ATOM 666 C C . ALA A 1 93 ? -9.487 -4.996 34.583 1.00 54.94 93 ALA A C 1
ATOM 668 O O . ALA A 1 93 ? -10.080 -4.239 33.810 1.00 54.94 93 ALA A O 1
ATOM 669 N N . ALA A 1 94 ? -8.278 -4.735 35.078 1.00 55.66 94 ALA A N 1
ATOM 670 C CA . ALA A 1 94 ? -7.460 -3.652 34.575 1.00 55.66 94 ALA A CA 1
ATOM 671 C C . ALA A 1 94 ? -7.312 -3.849 33.058 1.00 55.66 94 ALA A C 1
ATOM 673 O O . ALA A 1 94 ? -7.090 -4.988 32.634 1.00 55.66 94 ALA A O 1
ATOM 674 N N . PRO A 1 95 ? -7.457 -2.793 32.239 1.00 55.16 95 PRO A N 1
ATOM 675 C CA . PRO A 1 95 ? -7.132 -2.894 30.827 1.00 55.16 95 PRO A CA 1
ATOM 676 C C . PRO A 1 95 ? -5.688 -3.381 30.739 1.00 55.16 95 PRO A C 1
ATOM 678 O O . PRO A 1 95 ? -4.790 -2.771 31.322 1.00 55.16 95 PRO A O 1
ATOM 681 N N . GLU A 1 96 ? -5.485 -4.526 30.092 1.00 58.44 96 GLU A N 1
ATOM 682 C CA . GLU A 1 96 ? -4.156 -5.068 29.853 1.00 58.44 96 GLU A CA 1
ATOM 683 C C . GLU A 1 96 ? -3.335 -3.968 29.178 1.00 58.44 96 GLU A C 1
ATOM 685 O O . GLU A 1 96 ? -3.694 -3.481 28.103 1.00 58.44 96 GLU A O 1
ATOM 690 N N . SER A 1 97 ? -2.299 -3.499 29.879 1.00 48.62 97 SER A N 1
ATOM 691 C CA . SER A 1 97 ? -1.406 -2.445 29.408 1.00 48.62 97 SER A CA 1
ATOM 692 C C . SER A 1 97 ? -0.841 -2.868 28.051 1.00 48.62 97 SER A C 1
ATOM 694 O O . SER A 1 97 ? 0.011 -3.748 27.930 1.00 48.62 97 SER A O 1
ATOM 696 N N . CYS A 1 98 ? -1.364 -2.231 27.007 1.00 48.00 98 CYS A N 1
ATOM 697 C CA . CYS A 1 98 ? -0.948 -2.361 25.620 1.00 48.00 98 CYS A CA 1
ATOM 698 C C . CYS A 1 98 ? 0.299 -1.490 25.360 1.00 48.00 98 CYS A C 1
ATOM 700 O O . CYS A 1 98 ? 0.414 -0.843 24.327 1.00 48.00 98 CYS A O 1
ATOM 702 N N . GLU A 1 99 ? 1.227 -1.398 26.319 1.00 51.38 99 GLU A N 1
ATOM 703 C CA . GLU A 1 99 ? 2.387 -0.498 26.216 1.00 51.38 99 GLU A CA 1
ATOM 704 C C . GLU A 1 99 ? 3.604 -1.174 25.568 1.00 51.38 99 GLU A C 1
ATOM 706 O O . GLU A 1 99 ? 4.498 -0.497 25.067 1.00 51.38 99 GLU A O 1
ATOM 711 N N . SER A 1 100 ? 3.628 -2.509 25.472 1.00 54.31 100 SER A N 1
ATOM 712 C CA . SER A 1 100 ? 4.771 -3.229 24.886 1.00 54.31 100 SER A CA 1
ATOM 713 C C . SER A 1 100 ? 4.806 -3.230 23.348 1.00 54.31 100 SER A C 1
ATOM 715 O O . SER A 1 100 ? 5.848 -3.545 22.773 1.00 54.31 100 SER A O 1
ATOM 717 N N . TYR A 1 101 ? 3.717 -2.871 22.660 1.00 53.31 101 TYR A N 1
ATOM 718 C CA . TYR A 1 101 ? 3.679 -2.841 21.188 1.00 53.31 101 TYR A CA 1
ATOM 719 C C . TYR A 1 101 ? 4.189 -1.523 20.593 1.00 53.31 101 TYR A C 1
ATOM 721 O O . TYR A 1 101 ? 4.511 -1.469 19.407 1.00 53.31 101 TYR A O 1
ATOM 729 N N . ALA A 1 102 ? 4.335 -0.478 21.413 1.00 53.19 102 ALA A N 1
ATOM 730 C CA . ALA A 1 102 ? 4.894 0.805 20.992 1.00 53.19 102 ALA A CA 1
ATOM 731 C C . ALA A 1 102 ? 6.362 0.689 20.539 1.00 53.19 102 ALA A C 1
ATOM 733 O O . ALA A 1 102 ? 6.795 1.431 19.665 1.00 53.19 102 ALA A O 1
ATOM 734 N N . CYS A 1 103 ? 7.110 -0.289 21.062 1.00 48.03 103 CYS A N 1
ATOM 735 C CA . CYS A 1 103 ? 8.488 -0.550 20.635 1.00 48.03 103 CYS A CA 1
ATOM 736 C C . CYS A 1 103 ? 8.562 -1.190 19.233 1.00 48.03 103 CYS A C 1
ATOM 738 O O . CYS A 1 103 ? 9.555 -1.031 18.532 1.00 48.03 103 CYS A O 1
ATOM 740 N N . LEU A 1 104 ? 7.494 -1.870 18.796 1.00 52.22 104 LEU A N 1
ATOM 741 C CA . LEU A 1 104 ? 7.387 -2.452 17.453 1.00 52.22 104 LEU A CA 1
ATOM 742 C C . LEU A 1 104 ? 6.794 -1.476 16.424 1.00 52.22 104 LEU A C 1
ATOM 744 O O . LEU A 1 104 ? 6.960 -1.679 15.229 1.00 52.22 104 LEU A O 1
ATOM 748 N N . LEU A 1 105 ? 6.155 -0.387 16.862 1.00 54.78 105 LEU A N 1
ATOM 749 C CA . LEU A 1 105 ? 5.807 0.737 15.981 1.00 54.78 105 LEU A CA 1
ATOM 750 C C . LEU A 1 105 ? 7.051 1.477 15.457 1.00 54.78 105 LEU A C 1
ATOM 752 O O . LEU A 1 105 ? 6.945 2.238 14.505 1.00 54.78 105 LEU A O 1
ATOM 756 N N . LEU A 1 106 ? 8.224 1.226 16.049 1.00 55.12 106 LEU A N 1
ATOM 757 C CA . LEU A 1 106 ? 9.522 1.729 15.603 1.00 55.12 106 LEU A CA 1
ATOM 758 C C . LEU A 1 106 ? 10.240 0.749 14.655 1.00 55.12 106 LEU A C 1
ATOM 760 O O . LEU A 1 106 ? 11.470 0.726 14.590 1.00 55.12 106 LEU A O 1
ATOM 764 N N . LEU A 1 107 ? 9.497 -0.110 13.953 1.00 57.75 107 LEU A N 1
ATOM 765 C CA . LEU A 1 107 ? 10.040 -0.891 12.847 1.00 57.75 107 LEU A CA 1
ATOM 766 C C . LEU A 1 107 ? 10.344 0.074 11.700 1.00 57.75 107 LEU A C 1
ATOM 768 O O . LEU A 1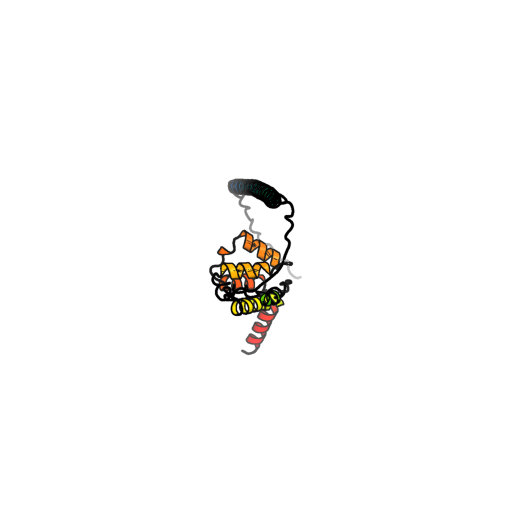 107 ? 9.458 0.424 10.935 1.00 57.75 107 LEU A O 1
ATOM 772 N N . ALA A 1 108 ? 11.597 0.540 11.694 1.00 57.84 108 ALA A N 1
ATOM 773 C CA . ALA A 1 108 ? 12.321 1.199 10.612 1.00 57.84 108 ALA A CA 1
ATOM 774 C C . ALA A 1 108 ? 11.419 1.872 9.569 1.00 57.84 108 ALA A C 1
ATOM 776 O O . ALA A 1 108 ? 10.971 1.228 8.621 1.00 57.84 108 ALA A O 1
ATOM 777 N N . VAL A 1 109 ? 11.206 3.183 9.729 1.00 67.00 109 VAL A N 1
ATOM 778 C CA . VAL A 1 109 ? 10.708 4.033 8.640 1.00 67.00 109 VAL A CA 1
ATOM 779 C C . VAL A 1 109 ? 11.514 3.681 7.394 1.00 67.00 109 VAL A C 1
ATOM 781 O O . VAL A 1 109 ? 12.745 3.726 7.416 1.00 67.00 109 VAL A O 1
ATOM 784 N N . PHE A 1 110 ? 10.830 3.237 6.345 1.00 71.94 110 PHE A N 1
ATOM 785 C CA . PHE A 1 110 ? 11.497 2.744 5.152 1.00 71.94 110 PHE A CA 1
ATOM 786 C C . PHE A 1 110 ? 12.041 3.933 4.356 1.00 71.94 110 PHE A C 1
ATOM 788 O O . PHE A 1 110 ? 11.308 4.602 3.631 1.00 71.94 110 PHE A O 1
ATOM 795 N N . THR A 1 111 ? 13.338 4.208 4.498 1.00 65.00 111 THR A N 1
ATOM 796 C CA . THR A 1 111 ? 14.010 5.361 3.883 1.00 65.00 111 THR A CA 1
ATOM 797 C C . THR A 1 111 ? 14.620 5.039 2.517 1.00 65.00 111 THR A C 1
ATOM 799 O O . THR A 1 111 ? 15.729 5.476 2.230 1.00 65.00 111 THR A O 1
ATOM 802 N N . ARG A 1 112 ? 13.874 4.352 1.637 1.00 65.81 112 ARG A N 1
ATOM 803 C CA . ARG A 1 112 ? 14.037 4.398 0.163 1.00 65.81 112 ARG A CA 1
ATOM 804 C C . ARG A 1 112 ? 15.117 3.539 -0.521 1.00 65.81 112 ARG A C 1
ATOM 806 O O . ARG A 1 112 ? 14.942 3.296 -1.716 1.00 65.81 112 ARG A O 1
ATOM 813 N N . ASP A 1 113 ? 16.192 3.075 0.112 1.00 66.00 113 ASP A N 1
ATOM 814 C CA . ASP A 1 113 ? 17.247 2.398 -0.665 1.00 66.00 113 ASP A CA 1
ATOM 815 C C . ASP A 1 113 ? 16.782 1.037 -1.231 1.00 66.00 113 ASP A C 1
ATOM 817 O O . ASP A 1 113 ? 16.191 0.213 -0.535 1.00 66.00 113 ASP A O 1
ATOM 821 N N . CYS A 1 114 ? 17.030 0.779 -2.527 1.00 57.31 114 CYS A N 1
ATOM 822 C CA . CYS A 1 114 ? 16.640 -0.475 -3.201 1.00 57.31 114 CYS A CA 1
ATOM 823 C C . CYS A 1 114 ? 17.245 -1.723 -2.525 1.00 57.31 114 CYS A C 1
ATOM 825 O O . CYS A 1 114 ? 16.691 -2.818 -2.623 1.00 57.31 114 CYS A O 1
ATOM 827 N N . SER A 1 115 ? 18.369 -1.566 -1.815 1.00 65.25 115 SER A N 1
ATOM 828 C CA . SER A 1 115 ? 18.966 -2.605 -0.965 1.00 65.25 115 SER A CA 1
ATOM 829 C C . SER A 1 115 ? 18.076 -2.994 0.217 1.00 65.25 115 SER A C 1
ATOM 831 O O . SER A 1 115 ? 18.146 -4.126 0.701 1.00 65.25 115 SER A O 1
ATOM 833 N N . ASP A 1 116 ? 17.205 -2.087 0.642 1.00 76.94 116 ASP A N 1
ATOM 834 C CA . ASP A 1 116 ? 16.438 -2.193 1.874 1.00 76.94 116 ASP A CA 1
ATOM 835 C C . ASP A 1 116 ? 15.034 -2.734 1.617 1.00 76.94 116 ASP A C 1
ATOM 837 O O . ASP A 1 116 ? 14.373 -3.177 2.551 1.00 76.94 116 ASP A O 1
ATOM 841 N N . GLY A 1 117 ? 14.571 -2.774 0.361 1.00 87.12 117 GLY A N 1
ATOM 842 C CA . GLY A 1 117 ? 13.240 -3.292 0.030 1.00 87.12 117 GLY A CA 1
ATOM 843 C C . GLY A 1 117 ? 13.041 -4.743 0.492 1.00 87.12 117 GLY A C 1
ATOM 844 O O . GLY A 1 117 ? 11.965 -5.116 0.957 1.00 87.12 117 GLY A O 1
ATOM 845 N N . ARG A 1 118 ? 14.087 -5.577 0.406 1.00 87.31 118 ARG A N 1
ATOM 846 C CA . ARG A 1 118 ? 14.053 -6.957 0.926 1.00 87.31 118 ARG A CA 1
ATOM 847 C C . ARG A 1 118 ? 13.934 -6.994 2.443 1.00 87.31 118 ARG A C 1
ATOM 849 O O . ARG A 1 118 ? 13.099 -7.721 2.976 1.00 87.31 118 ARG A O 1
ATOM 856 N N . TRP A 1 119 ? 14.729 -6.173 3.121 1.00 86.44 119 TRP A N 1
ATOM 857 C CA . TRP A 1 119 ? 14.681 -6.048 4.574 1.00 86.44 119 TRP A CA 1
ATOM 858 C C . TRP A 1 119 ? 13.336 -5.521 5.061 1.00 86.44 119 TRP A C 1
ATOM 860 O O . TRP A 1 119 ? 12.821 -6.019 6.055 1.00 86.44 119 TRP A O 1
ATOM 870 N N . PHE A 1 120 ? 12.741 -4.578 4.336 1.00 90.31 120 PHE A N 1
ATOM 871 C CA . PHE A 1 120 ? 11.425 -4.033 4.633 1.00 90.31 120 PHE A CA 1
ATOM 872 C C . PHE A 1 120 ? 10.334 -5.108 4.612 1.00 90.31 120 PHE A C 1
ATOM 874 O O . PHE A 1 120 ? 9.583 -5.245 5.577 1.00 90.31 120 PHE A O 1
ATOM 881 N N . ILE A 1 121 ? 10.271 -5.913 3.548 1.00 92.75 121 ILE A N 1
ATOM 882 C CA . ILE A 1 121 ? 9.280 -6.991 3.453 1.00 92.75 121 ILE A CA 1
ATOM 883 C C . ILE A 1 121 ? 9.497 -8.030 4.556 1.00 92.75 121 ILE A C 1
ATOM 885 O O . ILE A 1 121 ? 8.546 -8.400 5.241 1.00 92.75 121 ILE A O 1
ATOM 889 N N . GLN A 1 122 ? 10.745 -8.436 4.795 1.00 91.56 122 GLN A N 1
ATOM 890 C CA . GLN A 1 122 ? 11.071 -9.387 5.857 1.00 91.56 122 GLN A CA 1
ATOM 891 C C . GLN A 1 122 ? 10.706 -8.849 7.252 1.00 91.56 122 GLN A C 1
ATOM 893 O O . GLN A 1 122 ? 10.221 -9.587 8.111 1.00 91.56 122 GLN A O 1
ATOM 898 N N . ALA A 1 123 ? 10.908 -7.552 7.481 1.00 90.12 123 ALA A N 1
ATOM 899 C CA . ALA A 1 123 ? 10.521 -6.870 8.706 1.00 90.12 123 ALA A CA 1
ATOM 900 C C . ALA A 1 123 ? 8.991 -6.844 8.889 1.00 90.12 123 ALA A C 1
ATOM 902 O O . ALA A 1 123 ? 8.506 -7.098 9.994 1.00 90.12 123 ALA A O 1
ATOM 903 N N . CYS A 1 124 ? 8.231 -6.615 7.812 1.00 92.88 124 CYS A N 1
ATOM 904 C CA . CYS A 1 124 ? 6.768 -6.701 7.822 1.00 92.88 124 CYS A CA 1
ATOM 905 C C . CYS A 1 124 ? 6.285 -8.116 8.171 1.00 92.88 124 CYS A C 1
ATOM 907 O O . CYS A 1 124 ? 5.454 -8.277 9.061 1.00 92.88 124 CYS A O 1
ATOM 909 N N . GLU A 1 125 ? 6.833 -9.151 7.532 1.00 93.69 125 GLU A N 1
ATOM 910 C CA . GLU A 1 125 ? 6.470 -10.550 7.807 1.00 93.69 125 GLU A CA 1
ATOM 911 C C . GLU A 1 125 ? 6.759 -10.954 9.255 1.00 93.69 125 GLU A C 1
ATOM 913 O O . GLU A 1 125 ? 5.928 -11.587 9.919 1.00 93.69 125 GLU A O 1
ATOM 918 N N . LEU A 1 126 ? 7.926 -10.555 9.769 1.00 90.56 126 LEU A N 1
ATOM 919 C CA . LEU A 1 126 ? 8.288 -10.784 11.161 1.00 90.56 126 LEU A CA 1
ATOM 920 C C . LEU A 1 126 ? 7.282 -10.104 12.095 1.00 90.56 126 LEU A C 1
ATOM 922 O O . LEU A 1 126 ? 6.827 -10.713 13.064 1.00 90.56 126 LEU A O 1
ATOM 926 N N . TYR A 1 127 ? 6.888 -8.868 11.786 1.00 90.25 127 TYR A N 1
ATOM 927 C CA . TYR A 1 127 ? 5.883 -8.149 12.559 1.00 90.25 127 TYR A CA 1
ATOM 928 C C . TYR A 1 127 ? 4.516 -8.840 12.524 1.00 90.25 127 TYR A C 1
ATOM 930 O O . TYR A 1 127 ? 3.912 -9.042 13.577 1.00 90.25 127 TYR A O 1
ATOM 938 N N . PHE A 1 128 ? 4.047 -9.273 11.353 1.00 92.69 128 PH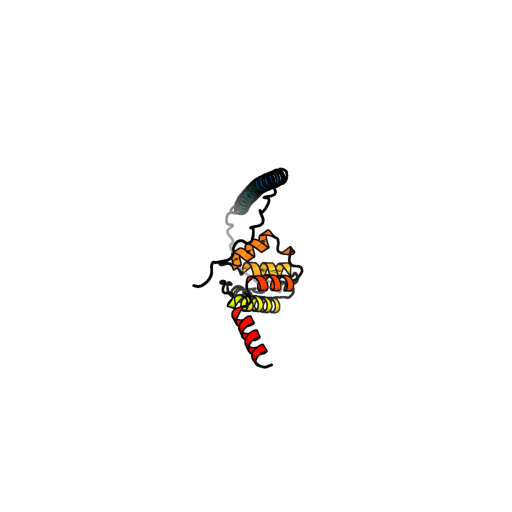E A N 1
ATOM 939 C CA . PHE A 1 128 ? 2.772 -9.984 11.223 1.00 92.69 128 PHE A CA 1
ATOM 940 C C . PHE A 1 128 ? 2.765 -11.309 11.983 1.00 92.69 128 PHE A C 1
ATOM 942 O O . PHE A 1 128 ? 1.739 -11.679 12.547 1.00 92.69 128 PHE A O 1
ATOM 949 N N . THR A 1 129 ? 3.915 -11.983 12.054 1.00 92.12 129 THR A N 1
ATOM 950 C CA . THR A 1 129 ? 4.089 -13.224 12.820 1.00 92.12 129 THR A CA 1
ATOM 951 C C . THR A 1 129 ? 4.032 -12.985 14.332 1.00 92.12 129 THR A C 1
ATOM 953 O O . THR A 1 129 ? 3.526 -13.824 15.074 1.00 92.12 129 THR A O 1
ATOM 956 N N . MET A 1 130 ? 4.555 -11.850 14.806 1.00 89.56 130 MET A N 1
ATOM 957 C CA . MET A 1 130 ? 4.548 -11.495 16.230 1.00 89.56 130 MET A CA 1
ATOM 958 C C . MET A 1 130 ? 3.227 -10.868 16.688 1.00 89.56 130 MET A C 1
ATOM 960 O O . MET A 1 130 ? 2.884 -10.941 17.869 1.00 89.56 130 MET A O 1
ATOM 964 N N . ALA A 1 131 ? 2.498 -10.222 15.782 1.00 89.06 131 ALA A N 1
ATOM 965 C CA . ALA A 1 131 ? 1.215 -9.614 16.084 1.00 89.06 131 ALA A CA 1
ATOM 966 C C . ALA A 1 131 ? 0.134 -10.683 16.347 1.00 89.06 131 ALA A C 1
ATOM 968 O O . ALA A 1 131 ? 0.181 -11.780 15.787 1.00 89.06 131 ALA A O 1
ATOM 969 N N . PRO A 1 132 ? -0.892 -10.379 17.164 1.00 92.38 132 PRO A N 1
ATOM 970 C CA . PRO A 1 132 ? -2.031 -11.274 17.332 1.00 92.38 132 PRO A CA 1
ATOM 971 C C . PRO A 1 132 ? -2.670 -11.617 15.980 1.00 92.38 132 PRO A C 1
ATOM 973 O O . PRO A 1 132 ? -2.913 -10.727 15.167 1.00 92.38 132 PRO A O 1
ATOM 976 N N . ALA A 1 133 ? -3.026 -12.887 15.760 1.00 89.44 133 ALA A N 1
ATOM 977 C CA . ALA A 1 133 ? -3.604 -13.346 14.489 1.00 89.44 133 ALA A CA 1
ATOM 978 C C . ALA A 1 133 ? -4.876 -12.573 14.072 1.00 89.44 133 ALA A C 1
ATOM 980 O O . ALA A 1 133 ? -5.191 -12.462 12.890 1.00 89.44 133 ALA A O 1
ATOM 981 N N . SER A 1 134 ? -5.600 -11.994 15.035 1.00 91.62 134 SER A N 1
ATOM 982 C CA . SER A 1 134 ? -6.774 -11.150 14.790 1.00 91.62 134 SER A CA 1
ATOM 983 C C . SER A 1 134 ? -6.443 -9.792 14.162 1.00 91.62 134 SER A C 1
ATOM 985 O O . SER A 1 134 ? -7.302 -9.199 13.506 1.00 91.62 134 SER A O 1
ATOM 987 N N . HIS A 1 135 ? -5.222 -9.280 14.339 1.00 89.25 135 HIS A N 1
ATOM 988 C CA . HIS A 1 135 ? -4.818 -7.999 13.771 1.00 89.25 135 HIS A CA 1
ATOM 989 C C . HIS A 1 135 ? -4.694 -8.088 12.258 1.00 89.25 135 HIS A C 1
ATOM 991 O O . HIS A 1 135 ? -5.283 -7.253 11.582 1.00 89.25 135 HIS A O 1
ATOM 997 N N . PHE A 1 136 ? -4.038 -9.119 11.729 1.00 92.00 136 PHE A N 1
ATOM 998 C CA . PHE A 1 136 ? -3.772 -9.276 10.294 1.00 92.00 136 PHE A CA 1
ATOM 999 C C . PHE A 1 136 ? -4.596 -10.384 9.631 1.00 92.00 136 PHE A C 1
ATOM 1001 O O . PHE A 1 136 ? -4.205 -10.924 8.604 1.00 92.00 136 PHE A O 1
ATOM 1008 N N . ALA A 1 137 ? -5.781 -10.681 10.176 1.00 91.00 137 ALA A N 1
ATOM 1009 C CA . ALA A 1 137 ? -6.704 -11.667 9.606 1.00 91.00 137 ALA A CA 1
ATOM 1010 C C . ALA A 1 137 ? -7.158 -11.336 8.168 1.00 91.00 137 ALA A C 1
ATOM 1012 O O . ALA A 1 137 ? -7.624 -12.211 7.446 1.00 91.00 137 ALA A O 1
ATOM 1013 N N . LEU A 1 138 ? -7.046 -10.068 7.761 1.00 94.12 138 LEU A N 1
ATOM 1014 C CA . LEU A 1 138 ? -7.338 -9.583 6.415 1.00 94.12 138 LEU A CA 1
ATOM 1015 C C . LEU A 1 138 ? -6.047 -9.052 5.790 1.00 94.12 138 LEU A C 1
ATOM 1017 O O . LEU A 1 138 ? -5.444 -8.122 6.331 1.00 94.12 138 LEU A O 1
ATOM 1021 N N . HIS A 1 139 ? -5.671 -9.579 4.624 1.00 94.31 139 HIS A N 1
ATOM 1022 C CA . HIS A 1 139 ? -4.469 -9.143 3.904 1.00 94.31 139 HIS A CA 1
ATOM 1023 C C . HIS A 1 139 ? -4.491 -7.645 3.580 1.00 94.31 139 HIS A C 1
ATOM 1025 O O . HIS A 1 139 ? -3.473 -6.977 3.716 1.00 94.31 139 HIS A O 1
ATOM 1031 N N . THR A 1 140 ? -5.660 -7.070 3.279 1.00 95.81 140 THR A N 1
ATOM 1032 C CA . THR A 1 140 ? -5.812 -5.623 3.042 1.00 95.81 140 THR A CA 1
ATOM 1033 C C . THR A 1 140 ? -5.331 -4.770 4.214 1.00 95.81 140 THR A C 1
ATOM 1035 O O . THR A 1 140 ? -4.804 -3.679 4.011 1.00 95.81 140 THR A O 1
ATOM 1038 N N . ARG A 1 141 ? -5.459 -5.267 5.449 1.00 95.12 141 ARG A N 1
ATOM 1039 C CA . ARG A 1 141 ? -4.959 -4.571 6.636 1.00 95.12 141 ARG A CA 1
ATOM 1040 C C . ARG A 1 141 ? -3.444 -4.710 6.787 1.00 95.12 141 ARG A C 1
ATOM 1042 O O . ARG A 1 141 ? -2.808 -3.750 7.206 1.00 95.12 141 ARG A O 1
ATOM 1049 N N . ALA A 1 142 ? -2.877 -5.863 6.436 1.00 95.44 142 ALA A N 1
ATOM 1050 C CA . ALA A 1 142 ? -1.426 -6.062 6.397 1.00 95.44 142 ALA A CA 1
ATOM 1051 C C . ALA A 1 142 ? -0.774 -5.125 5.371 1.00 95.44 142 ALA A C 1
ATOM 1053 O O . ALA A 1 142 ? 0.155 -4.392 5.702 1.00 95.44 142 ALA A O 1
ATOM 1054 N N . ILE A 1 143 ? -1.351 -5.060 4.168 1.00 96.44 143 ILE A N 1
ATOM 1055 C CA . ILE A 1 143 ? -0.927 -4.156 3.093 1.00 96.44 143 ILE A CA 1
ATOM 1056 C C . ILE A 1 143 ? -1.067 -2.699 3.528 1.00 96.44 143 ILE A C 1
ATOM 1058 O O . ILE A 1 143 ? -0.099 -1.949 3.466 1.00 96.44 143 ILE A O 1
ATOM 1062 N N . GLY A 1 144 ? -2.234 -2.302 4.047 1.00 95.12 144 GLY A N 1
ATOM 1063 C CA . GLY A 1 144 ? -2.440 -0.943 4.549 1.00 95.12 144 GLY A CA 1
ATOM 1064 C C . GLY A 1 144 ? -1.441 -0.554 5.640 1.00 95.12 144 GLY A C 1
ATOM 1065 O O . GLY A 1 144 ? -0.941 0.565 5.640 1.00 95.12 144 GLY A O 1
ATOM 1066 N N . TRP A 1 145 ? -1.093 -1.482 6.537 1.00 94.38 145 TRP A N 1
ATOM 1067 C CA . TRP A 1 145 ? -0.068 -1.241 7.550 1.00 94.38 145 TRP A CA 1
ATOM 1068 C C . TRP A 1 145 ? 1.324 -1.049 6.948 1.00 94.38 145 TRP A C 1
ATOM 1070 O O . TRP A 1 145 ? 2.003 -0.100 7.330 1.00 94.38 145 TRP A O 1
ATOM 1080 N N . ALA A 1 146 ? 1.730 -1.897 5.999 1.00 94.88 146 ALA A N 1
ATOM 1081 C CA . ALA A 1 146 ? 3.023 -1.775 5.330 1.00 94.88 146 ALA A CA 1
ATOM 1082 C C . ALA A 1 146 ? 3.143 -0.442 4.574 1.00 94.88 146 ALA A C 1
ATOM 1084 O O . ALA A 1 146 ? 4.151 0.249 4.691 1.00 94.88 146 ALA A O 1
ATOM 1085 N N . LEU A 1 147 ? 2.085 -0.032 3.871 1.00 94.12 147 LEU A N 1
ATOM 1086 C CA . LEU A 1 147 ? 2.024 1.252 3.170 1.00 94.12 147 LEU A CA 1
ATOM 1087 C C . LEU A 1 147 ? 2.203 2.450 4.113 1.00 94.12 147 LEU A C 1
ATOM 1089 O O . LEU A 1 147 ? 2.931 3.376 3.781 1.00 94.12 147 LEU A O 1
ATOM 1093 N N . MET A 1 148 ? 1.628 2.419 5.322 1.00 92.69 148 MET A N 1
ATOM 1094 C CA . MET A 1 148 ? 1.814 3.497 6.312 1.00 92.69 148 MET A CA 1
ATOM 1095 C C . MET A 1 148 ? 3.269 3.668 6.787 1.00 92.69 148 MET A C 1
ATOM 1097 O O . MET A 1 148 ? 3.606 4.713 7.349 1.00 92.69 148 MET A O 1
ATOM 1101 N N . GLN A 1 149 ? 4.130 2.665 6.587 1.00 91.62 149 GLN A N 1
ATOM 1102 C CA . GLN A 1 149 ? 5.558 2.758 6.910 1.00 91.62 149 GLN A CA 1
ATOM 1103 C C . GLN A 1 149 ? 6.379 3.445 5.798 1.00 91.62 149 GLN A C 1
ATOM 1105 O O . GLN A 1 149 ? 7.546 3.778 6.013 1.00 91.62 149 GLN A O 1
ATOM 1110 N N . MET A 1 150 ? 5.782 3.687 4.624 1.00 91.81 150 MET A N 1
ATOM 1111 C CA . MET A 1 150 ? 6.413 4.302 3.448 1.00 91.81 150 MET A CA 1
ATOM 1112 C C . MET A 1 150 ? 6.265 5.829 3.466 1.00 91.81 150 MET A C 1
ATOM 1114 O O . MET A 1 150 ? 5.512 6.423 2.696 1.00 91.81 150 MET A O 1
ATOM 1118 N N . GLN A 1 151 ? 6.958 6.485 4.394 1.00 87.38 151 GLN A N 1
ATOM 1119 C CA . GLN A 1 151 ? 6.752 7.917 4.655 1.00 87.38 151 GLN A CA 1
ATOM 1120 C C . GLN A 1 151 ? 7.695 8.842 3.880 1.00 87.38 151 GLN A C 1
ATOM 1122 O O . GLN A 1 151 ? 7.515 10.058 3.933 1.00 87.38 151 GLN A O 1
ATOM 1127 N N . GLU A 1 152 ? 8.692 8.300 3.172 1.00 86.56 152 GLU A N 1
ATOM 1128 C CA . GLU A 1 152 ? 9.712 9.121 2.517 1.00 86.56 152 GLU A CA 1
ATOM 1129 C C . GLU A 1 152 ? 10.076 8.662 1.090 1.00 86.56 152 GLU A C 1
ATOM 1131 O O . GLU A 1 152 ? 10.243 7.474 0.784 1.00 86.56 152 GLU A O 1
ATOM 1136 N N . GLY A 1 153 ? 10.297 9.645 0.210 1.00 86.31 153 GLY A N 1
ATOM 1137 C CA . GLY A 1 153 ? 10.895 9.466 -1.116 1.00 86.31 153 GLY A CA 1
ATOM 1138 C C . GLY A 1 153 ? 10.050 8.644 -2.097 1.00 86.31 153 GLY A C 1
ATOM 1139 O O . GLY A 1 153 ? 8.831 8.740 -2.105 1.00 86.31 153 GLY A O 1
ATOM 1140 N N . HIS A 1 154 ? 10.713 7.813 -2.916 1.00 86.94 154 HIS A N 1
ATOM 1141 C CA . HIS A 1 154 ? 10.067 6.981 -3.957 1.00 86.94 154 HIS A CA 1
ATOM 1142 C C . HIS A 1 154 ? 9.030 6.000 -3.387 1.00 86.94 154 HIS A C 1
ATOM 1144 O O . HIS A 1 154 ? 8.106 5.583 -4.076 1.00 86.94 154 HIS A O 1
ATOM 1150 N N . SER A 1 155 ? 9.174 5.630 -2.110 1.00 89.81 155 SER A N 1
ATOM 1151 C CA . SER A 1 155 ? 8.199 4.774 -1.429 1.00 89.81 155 SER A CA 1
ATOM 1152 C C . SER A 1 155 ? 6.857 5.471 -1.207 1.00 89.81 155 SER A C 1
ATOM 1154 O O . SER A 1 155 ? 5.815 4.828 -1.305 1.00 89.81 155 SER A O 1
ATOM 1156 N N . THR A 1 156 ? 6.873 6.790 -1.002 1.00 91.56 156 THR A N 1
ATOM 1157 C CA . THR A 1 156 ? 5.664 7.606 -0.882 1.00 91.56 156 THR A CA 1
ATOM 1158 C C . THR A 1 156 ? 4.939 7.710 -2.217 1.00 91.56 156 THR A C 1
ATOM 1160 O O . THR A 1 156 ? 3.729 7.525 -2.243 1.00 91.56 156 THR A O 1
ATOM 1163 N N . ASP A 1 157 ? 5.660 7.888 -3.328 1.00 93.00 157 ASP A N 1
ATOM 1164 C CA . ASP A 1 157 ? 5.054 7.917 -4.668 1.00 93.00 157 ASP A CA 1
ATOM 1165 C C . ASP A 1 157 ? 4.356 6.578 -4.991 1.00 93.00 157 ASP A C 1
ATOM 1167 O O . ASP A 1 157 ? 3.222 6.548 -5.474 1.00 93.00 157 ASP A O 1
ATOM 1171 N N . TYR A 1 158 ? 5.000 5.451 -4.661 1.00 93.75 158 TYR A N 1
ATOM 1172 C CA . TYR A 1 158 ? 4.405 4.116 -4.802 1.00 93.75 158 TYR A CA 1
ATOM 1173 C C . TYR A 1 158 ? 3.182 3.919 -3.895 1.00 93.75 158 TYR A C 1
ATOM 1175 O O . TYR A 1 158 ? 2.167 3.357 -4.314 1.00 93.75 158 TYR A O 1
ATOM 1183 N N . MET A 1 159 ? 3.257 4.400 -2.653 1.00 95.06 159 MET A N 1
ATOM 1184 C CA . MET A 1 159 ? 2.131 4.383 -1.726 1.00 95.06 159 MET A CA 1
ATOM 1185 C C . MET A 1 159 ? 0.952 5.195 -2.275 1.00 95.06 159 MET A C 1
ATOM 1187 O O . MET A 1 159 ? -0.170 4.692 -2.279 1.00 95.06 159 MET A O 1
ATOM 1191 N N . GLU A 1 160 ? 1.186 6.418 -2.752 1.00 95.25 160 GLU A N 1
ATOM 1192 C CA . GLU A 1 160 ? 0.157 7.277 -3.346 1.00 95.25 160 GLU A CA 1
ATOM 1193 C C . GLU A 1 160 ? -0.502 6.605 -4.552 1.00 95.25 160 GLU A C 1
ATOM 1195 O O . GLU A 1 160 ? -1.731 6.570 -4.631 1.00 95.25 160 GLU A O 1
ATOM 1200 N N . TYR A 1 161 ? 0.296 5.986 -5.427 1.00 95.94 161 TYR A N 1
ATOM 1201 C CA . TYR A 1 161 ? -0.203 5.198 -6.553 1.00 95.94 161 TYR A CA 1
ATOM 1202 C C . TYR A 1 161 ? -1.137 4.067 -6.097 1.00 95.94 161 TYR A C 1
ATOM 1204 O O . TYR A 1 161 ? -2.257 3.939 -6.594 1.00 95.94 161 TYR A O 1
ATOM 1212 N N . ILE A 1 162 ? -0.733 3.278 -5.098 1.00 96.06 162 ILE A N 1
ATOM 1213 C CA . ILE A 1 162 ? -1.576 2.196 -4.572 1.00 96.06 162 ILE A CA 1
ATOM 1214 C C . ILE A 1 162 ? -2.839 2.728 -3.900 1.00 96.06 162 ILE A C 1
ATOM 1216 O O . IL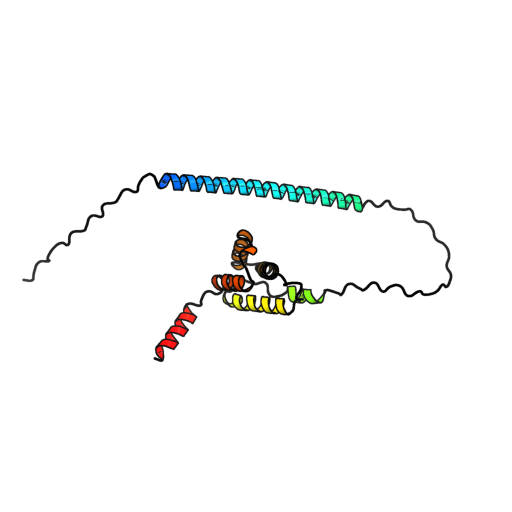E A 1 162 ? -3.897 2.110 -4.011 1.00 96.06 162 ILE A O 1
ATOM 1220 N N . VAL A 1 163 ? -2.754 3.842 -3.174 1.00 94.25 163 VAL A N 1
ATOM 1221 C CA . VAL A 1 163 ? -3.922 4.456 -2.533 1.00 94.25 163 VAL A CA 1
ATOM 1222 C C . VAL A 1 163 ? -4.910 4.957 -3.587 1.00 94.25 163 VAL A C 1
ATOM 1224 O O . VAL A 1 163 ? -6.116 4.808 -3.395 1.00 94.25 163 VAL A O 1
ATOM 1227 N N . GLN A 1 164 ? -4.412 5.490 -4.704 1.00 95.94 164 GLN A N 1
ATOM 1228 C CA . GLN A 1 164 ? -5.226 5.959 -5.822 1.00 95.94 164 GLN A CA 1
ATOM 1229 C C . GLN A 1 164 ? -5.929 4.810 -6.563 1.00 95.94 164 GLN A C 1
ATOM 1231 O O . GLN A 1 164 ? -7.126 4.910 -6.828 1.00 95.94 164 GLN A O 1
ATOM 1236 N N . GLU A 1 165 ? -5.217 3.722 -6.865 1.00 94.81 165 GLU A N 1
ATOM 1237 C CA . GLU A 1 165 ? -5.787 2.522 -7.509 1.00 94.81 165 GLU A CA 1
ATOM 1238 C C . GLU A 1 165 ? -6.639 1.678 -6.539 1.00 94.81 165 GLU A C 1
ATOM 1240 O O . GLU A 1 165 ? -7.546 0.945 -6.935 1.00 94.81 165 GLU A O 1
ATOM 1245 N N . GLY A 1 166 ? -6.379 1.822 -5.240 1.00 94.12 166 GLY A N 1
ATOM 1246 C CA . GLY A 1 166 ? -7.045 1.123 -4.154 1.00 94.12 166 GLY A CA 1
ATOM 1247 C C . GLY A 1 166 ? -6.297 -0.134 -3.708 1.00 94.12 166 GLY A C 1
ATOM 1248 O O . GLY A 1 166 ? -5.928 -1.001 -4.496 1.00 94.12 166 GLY A O 1
ATOM 1249 N N . ILE A 1 167 ? -6.162 -0.300 -2.387 1.00 93.81 167 ILE A N 1
ATOM 1250 C CA . ILE A 1 167 ? -5.504 -1.461 -1.749 1.00 93.81 167 ILE A CA 1
ATOM 1251 C C . ILE A 1 167 ? -6.169 -2.795 -2.143 1.00 93.81 167 ILE A C 1
ATOM 1253 O O . ILE A 1 167 ? -5.539 -3.848 -2.107 1.00 93.81 167 ILE A O 1
ATOM 1257 N N . THR A 1 168 ? -7.441 -2.765 -2.550 1.00 93.56 168 THR A N 1
ATOM 1258 C CA . THR A 1 168 ? -8.201 -3.944 -2.987 1.00 93.56 168 THR A CA 1
ATOM 1259 C C . THR A 1 168 ? -7.741 -4.530 -4.322 1.00 93.56 168 THR A C 1
ATOM 1261 O O . THR A 1 168 ? -8.252 -5.579 -4.703 1.00 93.56 168 THR A O 1
ATOM 1264 N N . GLN A 1 169 ? -6.812 -3.882 -5.035 1.00 95.25 169 GLN A N 1
ATOM 1265 C CA . GLN A 1 169 ? -6.207 -4.450 -6.244 1.00 95.25 169 GLN A CA 1
ATOM 1266 C C . GLN A 1 169 ? -5.364 -5.704 -5.959 1.00 95.25 169 GLN A C 1
ATOM 1268 O O . GLN A 1 169 ? -5.188 -6.538 -6.842 1.00 95.25 169 GLN A O 1
ATOM 1273 N N . PHE A 1 170 ? -4.883 -5.860 -4.722 1.00 96.88 170 PHE A N 1
ATOM 1274 C CA . PHE A 1 170 ? -4.122 -7.027 -4.284 1.00 96.88 170 PHE A CA 1
ATOM 1275 C C . PHE A 1 170 ? -5.061 -8.067 -3.675 1.00 96.88 170 PHE A C 1
ATOM 1277 O O . PHE A 1 170 ? -5.823 -7.759 -2.751 1.00 96.88 170 PHE A O 1
ATOM 1284 N N . THR A 1 171 ? -5.013 -9.306 -4.173 1.00 97.12 171 THR A N 1
ATOM 1285 C CA . THR A 1 171 ? -5.880 -10.382 -3.668 1.00 97.12 171 THR A CA 1
ATOM 1286 C C . THR A 1 171 ? -5.287 -11.070 -2.442 1.00 97.12 171 THR A C 1
ATOM 1288 O O . THR A 1 171 ? -6.031 -11.572 -1.595 1.00 97.12 171 THR A O 1
ATOM 1291 N N . SER A 1 172 ? -3.962 -11.019 -2.298 1.00 97.44 172 SER A N 1
ATOM 1292 C CA . SER A 1 172 ? -3.232 -11.525 -1.142 1.00 97.44 172 SER A CA 1
ATOM 1293 C C . SER A 1 172 ? -2.059 -10.617 -0.756 1.00 97.44 172 SER A C 1
ATOM 1295 O O . SER A 1 172 ? -1.777 -9.609 -1.406 1.00 97.44 172 SER A O 1
ATOM 1297 N N . TRP A 1 173 ? -1.390 -10.956 0.348 1.00 96.50 173 TRP A N 1
ATOM 1298 C CA . TRP A 1 173 ? -0.161 -10.272 0.753 1.00 96.50 173 TRP A CA 1
ATOM 1299 C C . TRP A 1 173 ? 0.986 -10.552 -0.233 1.00 96.50 173 TRP A C 1
ATOM 1301 O O . TRP A 1 173 ? 1.760 -9.651 -0.535 1.00 96.50 173 TRP A O 1
ATOM 1311 N N . GLU A 1 174 ? 1.045 -11.762 -0.785 1.00 97.44 174 GLU A N 1
ATOM 1312 C CA . GLU A 1 174 ? 2.037 -12.191 -1.773 1.00 97.44 174 GLU A CA 1
ATOM 1313 C C . GLU A 1 174 ? 1.929 -11.389 -3.079 1.00 97.44 174 GLU A C 1
ATOM 1315 O O . GLU A 1 174 ? 2.944 -10.922 -3.587 1.00 97.44 174 GLU A O 1
ATOM 1320 N N . ASP A 1 175 ? 0.711 -11.114 -3.565 1.00 97.38 175 ASP A N 1
ATOM 1321 C CA . ASP A 1 175 ? 0.508 -10.249 -4.742 1.00 97.38 175 ASP A CA 1
ATOM 1322 C C . ASP A 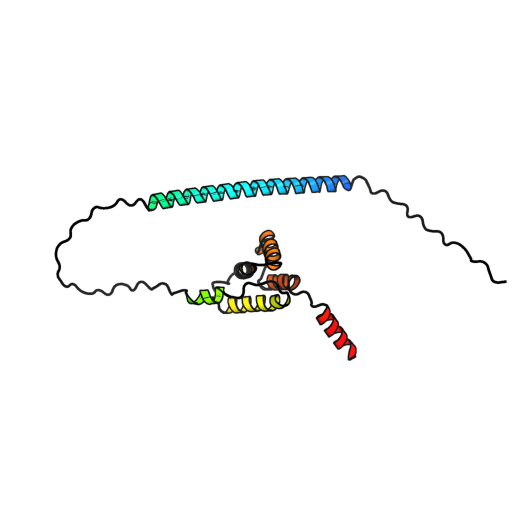1 175 ? 1.115 -8.851 -4.534 1.00 97.38 175 ASP A C 1
ATOM 1324 O O . ASP A 1 175 ? 1.714 -8.259 -5.436 1.00 97.38 175 ASP A O 1
ATOM 1328 N N . PHE A 1 176 ? 0.959 -8.306 -3.323 1.00 97.31 176 PHE A N 1
ATOM 1329 C CA . PHE A 1 176 ? 1.561 -7.030 -2.955 1.00 97.31 176 PHE A CA 1
ATOM 1330 C C . PHE A 1 176 ? 3.088 -7.129 -2.885 1.00 97.31 176 PHE A C 1
ATOM 1332 O O . PHE A 1 176 ? 3.766 -6.214 -3.351 1.00 97.31 176 PHE A O 1
ATOM 1339 N N . GLN A 1 177 ? 3.633 -8.218 -2.335 1.00 96.00 177 GLN A N 1
ATOM 1340 C CA . GLN A 1 177 ? 5.079 -8.446 -2.287 1.00 96.00 177 GLN A CA 1
ATOM 1341 C C . GLN A 1 177 ? 5.685 -8.500 -3.687 1.00 96.00 177 GLN A C 1
ATOM 1343 O O . GLN A 1 177 ? 6.723 -7.881 -3.898 1.00 96.00 177 GLN A O 1
ATOM 1348 N N . ASP A 1 178 ? 5.038 -9.173 -4.637 1.00 94.88 178 ASP A N 1
ATOM 1349 C CA . ASP A 1 178 ? 5.511 -9.269 -6.020 1.00 94.88 178 ASP A CA 1
ATOM 1350 C C . ASP A 1 178 ? 5.503 -7.901 -6.713 1.00 94.88 178 ASP A C 1
ATOM 1352 O O . ASP A 1 178 ? 6.495 -7.506 -7.330 1.00 94.88 178 ASP A O 1
ATOM 1356 N N . SER A 1 179 ? 4.419 -7.135 -6.553 1.00 95.06 179 SER A N 1
ATOM 1357 C CA . SER A 1 179 ? 4.333 -5.757 -7.054 1.00 95.06 179 SER A CA 1
ATOM 1358 C C . SER A 1 179 ? 5.393 -4.852 -6.417 1.00 95.06 179 SER A C 1
ATOM 1360 O O . SER A 1 179 ? 6.059 -4.075 -7.099 1.00 95.06 179 SER A O 1
ATOM 1362 N N . PHE A 1 180 ? 5.593 -4.972 -5.104 1.00 94.38 180 PHE A N 1
ATOM 1363 C CA . PHE A 1 180 ? 6.601 -4.206 -4.379 1.00 94.38 180 PHE A CA 1
ATOM 1364 C C . PHE A 1 180 ? 8.018 -4.600 -4.811 1.00 94.38 180 PHE A C 1
ATOM 1366 O O . PHE A 1 180 ? 8.874 -3.741 -5.007 1.00 94.38 180 PHE A O 1
ATOM 1373 N N . ALA A 1 181 ? 8.277 -5.892 -4.992 1.00 91.94 181 ALA A N 1
ATOM 1374 C CA . ALA A 1 181 ? 9.549 -6.399 -5.475 1.00 91.94 181 ALA A CA 1
ATOM 1375 C C . ALA A 1 181 ? 9.835 -5.896 -6.892 1.00 91.94 181 ALA A C 1
ATOM 1377 O O . ALA A 1 181 ? 10.952 -5.471 -7.157 1.00 91.94 181 ALA A O 1
ATOM 1378 N N . TRP A 1 182 ? 8.841 -5.871 -7.781 1.00 90.44 182 TRP A N 1
ATOM 1379 C CA . TRP A 1 182 ? 9.003 -5.315 -9.124 1.00 90.44 182 TRP A CA 1
ATOM 1380 C C . TRP A 1 182 ? 9.472 -3.852 -9.104 1.00 90.44 182 TRP A C 1
ATOM 1382 O O . TRP A 1 182 ? 10.353 -3.475 -9.876 1.00 90.44 182 TRP A O 1
ATOM 1392 N N . GLU A 1 183 ? 8.920 -3.046 -8.196 1.00 90.62 183 GLU A N 1
ATOM 1393 C CA . GLU A 1 183 ? 9.225 -1.617 -8.109 1.00 90.62 183 GLU A CA 1
ATOM 1394 C C . GLU A 1 183 ? 10.545 -1.329 -7.368 1.00 90.62 183 GLU A C 1
ATOM 1396 O O . GLU A 1 183 ? 11.377 -0.539 -7.823 1.00 90.62 183 GLU A O 1
ATOM 1401 N N . PHE A 1 184 ? 10.768 -1.975 -6.219 1.00 88.25 184 PHE A N 1
ATOM 1402 C CA . PHE A 1 184 ? 11.885 -1.656 -5.321 1.00 88.25 184 PHE A CA 1
ATOM 1403 C C . PHE A 1 184 ? 13.071 -2.595 -5.466 1.00 88.25 184 PHE A C 1
ATOM 1405 O O . PHE A 1 184 ? 14.203 -2.196 -5.177 1.00 88.25 184 PHE A O 1
ATOM 1412 N N . TYR A 1 185 ? 12.856 -3.827 -5.929 1.00 86.25 185 TYR A N 1
ATOM 1413 C CA . TYR A 1 185 ? 13.953 -4.723 -6.261 1.00 86.25 185 TYR A CA 1
ATOM 1414 C C . TYR A 1 185 ? 14.231 -4.445 -7.719 1.00 86.25 185 TYR A C 1
ATOM 1416 O O . TYR A 1 185 ? 13.840 -5.207 -8.602 1.00 86.25 185 TYR A O 1
ATOM 1424 N N . LYS A 1 186 ? 14.948 -3.345 -7.982 1.00 70.00 186 LYS A N 1
ATOM 1425 C CA . LYS A 1 186 ? 15.683 -3.267 -9.239 1.00 70.00 186 LYS A CA 1
ATOM 1426 C C . LYS A 1 186 ? 16.419 -4.588 -9.331 1.00 70.00 186 LYS A C 1
ATOM 1428 O O . LYS A 1 186 ? 17.251 -4.873 -8.466 1.00 70.00 186 LYS A O 1
ATOM 1433 N N . ALA A 1 187 ? 16.030 -5.417 -10.306 1.00 59.97 187 ALA A N 1
ATOM 1434 C CA .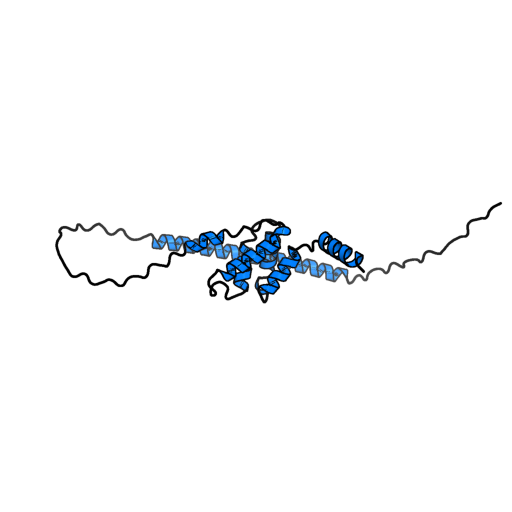 ALA A 1 187 ? 16.835 -6.548 -10.704 1.00 59.97 187 ALA A CA 1
ATOM 1435 C C . ALA A 1 187 ? 18.214 -5.936 -10.816 1.00 59.97 187 ALA A C 1
ATOM 1437 O O . ALA A 1 187 ? 18.392 -4.962 -11.550 1.00 59.97 187 ALA A O 1
ATOM 1438 N N . ASP A 1 188 ? 19.115 -6.352 -9.942 1.00 62.12 188 ASP A N 1
ATOM 1439 C CA . ASP A 1 188 ? 20.469 -5.869 -9.987 1.00 62.12 188 ASP A CA 1
ATOM 1440 C C . ASP A 1 188 ? 20.981 -6.481 -11.285 1.00 62.12 188 ASP A C 1
ATOM 1442 O O . ASP A 1 188 ? 21.334 -7.657 -11.334 1.00 62.12 188 ASP A O 1
ATOM 1446 N N . VAL A 1 189 ? 20.742 -5.775 -12.395 1.00 63.16 189 VAL A N 1
ATOM 1447 C CA . VAL A 1 189 ? 20.904 -6.315 -13.742 1.00 63.16 189 VAL A CA 1
ATOM 1448 C C . VAL A 1 189 ? 22.380 -6.610 -13.918 1.00 63.16 189 VAL A C 1
ATOM 1450 O O . VAL A 1 189 ? 22.715 -7.578 -14.581 1.00 63.16 189 VAL A O 1
ATOM 1453 N N . GLU A 1 190 ? 23.248 -5.856 -13.238 1.00 60.69 190 GLU A N 1
ATOM 1454 C CA . GLU A 1 190 ? 24.665 -6.159 -13.099 1.00 60.69 190 GLU A CA 1
ATOM 1455 C C . GLU A 1 190 ? 24.923 -7.426 -12.292 1.00 60.69 190 GLU A C 1
ATOM 1457 O O . GLU A 1 190 ? 25.652 -8.275 -12.791 1.00 60.69 190 GLU A O 1
ATOM 1462 N N . VAL A 1 191 ? 24.340 -7.629 -11.106 1.00 65.50 191 VAL A N 1
ATOM 1463 C CA . VAL A 1 191 ? 24.555 -8.889 -10.362 1.00 65.50 191 VAL A CA 1
ATOM 1464 C C . VAL A 1 191 ? 23.956 -10.087 -11.094 1.00 65.50 191 VAL A C 1
ATOM 1466 O O . VAL A 1 191 ? 24.585 -11.135 -11.168 1.00 65.50 191 VAL A O 1
ATOM 1469 N N . THR A 1 192 ? 22.784 -9.937 -11.702 1.00 67.56 192 THR A N 1
ATOM 1470 C CA . THR A 1 192 ? 22.113 -10.990 -12.474 1.00 67.56 192 THR A CA 1
ATOM 1471 C C . THR A 1 192 ? 22.898 -11.300 -13.751 1.00 67.56 192 THR A C 1
ATOM 1473 O O . THR A 1 192 ? 23.108 -12.469 -14.069 1.00 67.56 192 THR A O 1
ATOM 1476 N N . ALA A 1 193 ? 23.405 -10.280 -14.453 1.00 71.56 193 ALA A N 1
ATOM 1477 C CA . ALA A 1 193 ? 24.278 -10.463 -15.611 1.00 71.56 193 ALA A CA 1
ATOM 1478 C C . ALA A 1 193 ? 25.638 -11.051 -15.217 1.00 71.56 193 ALA A C 1
ATOM 1480 O O . ALA A 1 193 ? 26.132 -11.927 -15.919 1.00 71.56 193 ALA A O 1
ATOM 1481 N N . SER A 1 194 ? 26.219 -10.634 -14.090 1.00 73.19 194 SER A N 1
ATOM 1482 C CA . SER A 1 194 ? 27.494 -11.162 -13.584 1.00 73.19 194 SER A CA 1
ATOM 1483 C C . SER A 1 194 ? 27.358 -12.630 -13.188 1.00 73.19 194 SER A C 1
ATOM 1485 O O . SER A 1 194 ? 28.172 -13.447 -13.603 1.00 73.19 194 SER A O 1
ATOM 1487 N N . LEU A 1 195 ? 26.284 -12.996 -12.478 1.00 71.56 195 LEU A N 1
ATOM 1488 C CA . LEU A 1 195 ? 25.997 -14.384 -12.111 1.00 71.56 195 LEU A CA 1
ATOM 1489 C C . LEU A 1 195 ? 25.753 -15.258 -13.353 1.00 71.56 195 LEU A C 1
ATOM 1491 O O . LEU A 1 195 ? 26.201 -16.401 -13.410 1.00 71.56 195 LEU A O 1
ATOM 1495 N N . THR A 1 196 ? 25.073 -14.710 -14.368 1.00 78.38 196 THR A N 1
ATOM 1496 C CA . THR A 1 196 ? 24.834 -15.407 -15.642 1.00 78.38 196 THR A CA 1
ATOM 1497 C C . THR A 1 196 ? 26.149 -15.628 -16.396 1.00 78.38 196 THR A C 1
ATOM 1499 O O . THR A 1 196 ? 26.438 -16.759 -16.783 1.00 78.38 196 THR A O 1
ATOM 1502 N N . LEU A 1 197 ? 26.988 -14.592 -16.524 1.00 78.94 197 LEU A N 1
ATOM 1503 C CA . LEU A 1 197 ? 28.301 -14.668 -17.177 1.00 78.94 197 LEU A CA 1
ATOM 1504 C C . LEU A 1 197 ? 29.253 -15.644 -16.474 1.00 78.94 197 LEU A C 1
ATOM 1506 O O . LEU A 1 197 ? 29.964 -16.392 -17.144 1.00 78.94 197 LEU A O 1
ATOM 1510 N N . GLU A 1 198 ? 29.261 -15.675 -15.140 1.00 75.19 198 GLU A N 1
ATOM 1511 C CA . GLU A 1 198 ? 30.054 -16.649 -14.385 1.00 75.19 198 GLU A CA 1
ATOM 1512 C C . GLU A 1 198 ? 29.547 -18.079 -14.594 1.00 75.19 198 GLU A C 1
ATOM 1514 O O . GLU A 1 198 ? 30.356 -18.995 -14.712 1.00 75.19 198 GLU A O 1
ATOM 1519 N N . SER A 1 199 ? 28.231 -18.288 -14.692 1.00 79.38 199 SER A N 1
ATOM 1520 C CA . SER A 1 199 ? 27.661 -19.623 -14.910 1.00 79.38 199 SER A CA 1
ATOM 1521 C C . SER A 1 199 ? 27.904 -20.180 -16.322 1.00 79.38 199 SER A C 1
ATOM 1523 O O . SER A 1 199 ? 28.087 -21.388 -16.473 1.00 79.38 199 SER A O 1
ATOM 1525 N N . GLU A 1 200 ? 27.970 -19.318 -17.344 1.00 73.31 200 GLU A N 1
ATOM 1526 C CA . GLU A 1 200 ? 28.259 -19.711 -18.732 1.00 73.31 200 GLU A CA 1
ATOM 1527 C C . GLU A 1 200 ? 29.752 -19.978 -18.983 1.00 73.31 200 GLU A C 1
ATOM 1529 O O . GLU A 1 200 ? 30.093 -20.728 -19.891 1.00 73.31 200 GLU A O 1
ATOM 1534 N N . ALA A 1 201 ? 30.655 -19.430 -18.165 1.00 70.31 201 ALA A N 1
ATOM 1535 C CA . ALA A 1 201 ? 32.098 -19.638 -18.311 1.00 70.31 201 ALA A CA 1
ATOM 1536 C C . ALA A 1 201 ? 32.587 -21.048 -17.900 1.00 70.31 201 ALA A C 1
ATOM 1538 O O . ALA A 1 201 ? 33.747 -21.384 -18.147 1.00 70.31 201 ALA A O 1
ATOM 1539 N N . TYR A 1 202 ? 31.735 -21.864 -17.265 1.00 64.75 202 TYR A N 1
ATOM 1540 C CA . TYR A 1 202 ? 32.078 -23.210 -16.774 1.00 64.75 202 TYR A CA 1
ATOM 1541 C C . TYR A 1 202 ? 31.555 -24.373 -17.639 1.00 64.75 202 TYR A C 1
ATOM 1543 O O . TYR A 1 202 ? 31.743 -25.530 -17.250 1.00 64.75 202 TYR A O 1
ATOM 1551 N N . TYR A 1 203 ? 30.944 -24.098 -18.795 1.00 52.09 203 TYR A N 1
ATOM 1552 C CA . T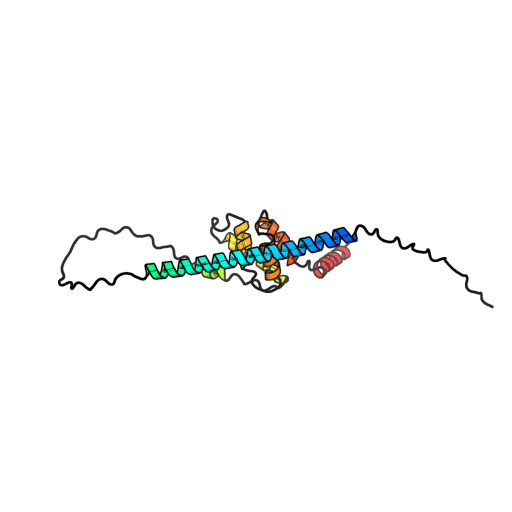YR A 1 203 ? 30.492 -25.112 -19.761 1.00 52.09 203 TYR A CA 1
ATOM 1553 C C . TYR A 1 203 ? 31.233 -25.001 -21.095 1.00 52.09 203 TYR A C 1
ATOM 1555 O O . TYR A 1 203 ? 31.506 -26.072 -21.686 1.00 52.09 203 TYR A O 1
#

Radius of gyration: 34.24 Å; chains: 1; bounding box: 69×50×128 Å

Sequence (203 aa):
MPANPSPSTPMADPTLAKPSSGSSDKAWQHLVAIEQNFQDLANAQTATTTAIQDLTWQLADLATALNSTPTIPPAMVLSPAPAAVVEPAPTVAAPESCESYACLLLLAVFTRDCSDGRWFIQACELYFTMAPASHFALHTRAIGWALMQMQEGHSTDYMEYIVQEGITQFTSWEDFQDSFAWEFYKADVEVTASLTLESEAYY